Protein AF-A0A9D8HQI4-F1 (afdb_monomer_lite)

pLDDT: mean 92.27, std 10.31, range [35.06, 98.69]

Sequence (322 aa):
MQLLPDDYIPFVKPEVGCTTIPTILGSEVYFPEKFDNYSTVKEPIINSIEGLEKLDFPQTKEDIKKRGLMPLNLEKINYYQRITAGAIDMTGFDIGGVMCGSVDIMDSNLFYISLISEKEKMLQYLDKLSSLYINVQDILTEEIGDINKMMNIDWDISWYPEGHKGYVSDDPCANFGPDTFEIFSKPFNKRIYDRFGYGGFHNCGPHPCASNYIDYGNNKLKAINCSLQYTYKEIEYFMDSFKGREVILYFLFEEEFYDCKRALELYRELAEKGSMRNLVCIPSYPLDSSVYSDSEIRDIYNEFLKVSIDYKDSLKLKANNL

Structure (mmCIF, N/CA/C/O backbone):
data_AF-A0A9D8HQI4-F1
#
_entry.id   AF-A0A9D8HQI4-F1
#
loop_
_atom_site.group_PDB
_atom_site.id
_atom_site.type_symbol
_atom_site.label_atom_id
_atom_site.label_alt_id
_atom_site.label_comp_id
_atom_site.label_asym_id
_atom_site.label_entity_id
_atom_site.label_seq_id
_atom_site.pdbx_PDB_ins_code
_atom_site.Cartn_x
_atom_site.Cartn_y
_atom_site.Cartn_z
_atom_site.occupancy
_atom_site.B_iso_or_equiv
_atom_site.auth_seq_id
_atom_site.auth_comp_id
_atom_site.auth_asym_id
_atom_site.auth_atom_id
_atom_site.pdbx_PDB_model_num
ATOM 1 N N . MET A 1 1 ? 23.675 6.690 -15.880 1.00 51.09 1 MET A N 1
ATOM 2 C CA . MET A 1 1 ? 22.481 5.898 -16.195 1.00 51.09 1 MET A CA 1
ATOM 3 C C . MET A 1 1 ? 22.092 6.102 -17.649 1.00 51.09 1 MET A C 1
ATOM 5 O O . MET A 1 1 ? 21.549 7.139 -18.021 1.00 51.09 1 MET A O 1
ATOM 9 N N . GLN A 1 2 ? 22.458 5.151 -18.500 1.00 59.94 2 GLN A N 1
ATOM 10 C CA . GLN A 1 2 ? 21.893 5.070 -19.846 1.00 59.94 2 GLN A CA 1
ATOM 11 C C . GLN A 1 2 ? 20.495 4.443 -19.763 1.00 59.94 2 GLN A C 1
ATOM 13 O O . GLN A 1 2 ? 20.299 3.515 -18.984 1.00 59.94 2 GLN A O 1
ATOM 18 N N . LEU A 1 3 ? 19.546 4.917 -20.573 1.00 69.31 3 LEU A N 1
ATOM 19 C CA . LEU A 1 3 ? 18.184 4.371 -20.594 1.00 69.31 3 LEU A CA 1
ATOM 20 C C . LEU A 1 3 ? 18.198 2.867 -20.923 1.00 69.31 3 LEU A C 1
ATOM 22 O O . LEU A 1 3 ? 19.013 2.413 -21.739 1.00 69.31 3 LEU A O 1
ATOM 26 N N . LEU A 1 4 ? 17.327 2.102 -20.263 1.00 74.38 4 LEU A N 1
ATOM 27 C CA . LEU A 1 4 ? 17.020 0.726 -20.652 1.00 74.38 4 LEU A CA 1
ATOM 28 C C . LEU A 1 4 ? 16.108 0.764 -21.891 1.00 74.38 4 LEU A C 1
ATOM 30 O O . LEU A 1 4 ? 15.284 1.673 -21.998 1.00 74.38 4 LEU A O 1
ATOM 34 N N . PRO A 1 5 ? 16.261 -0.164 -22.851 1.00 72.38 5 PRO A N 1
ATOM 35 C CA . PRO A 1 5 ? 15.400 -0.235 -24.028 1.00 72.38 5 PRO A CA 1
ATOM 36 C C . PRO A 1 5 ? 14.062 -0.906 -23.671 1.00 72.38 5 PRO A C 1
ATOM 38 O O . PRO A 1 5 ? 13.776 -1.996 -24.159 1.00 72.38 5 PRO A O 1
ATOM 41 N N . ASP A 1 6 ? 13.288 -0.280 -22.784 1.00 74.00 6 ASP A N 1
ATOM 42 C CA . ASP A 1 6 ? 12.030 -0.816 -22.254 1.00 74.00 6 ASP A CA 1
ATOM 43 C C . ASP A 1 6 ? 10.966 0.269 -22.056 1.00 74.00 6 ASP A C 1
ATOM 45 O O . ASP A 1 6 ? 11.274 1.466 -22.029 1.00 74.00 6 ASP A O 1
ATOM 49 N N . ASP A 1 7 ? 9.728 -0.175 -21.866 1.00 74.19 7 ASP A N 1
ATOM 50 C CA . ASP A 1 7 ? 8.610 0.628 -21.393 1.00 74.19 7 ASP A CA 1
ATOM 51 C C . ASP A 1 7 ? 8.767 0.871 -19.881 1.00 74.19 7 ASP A C 1
ATOM 53 O O . ASP A 1 7 ? 8.198 0.170 -19.046 1.00 74.19 7 ASP A O 1
ATOM 57 N N . TYR A 1 8 ? 9.570 1.869 -19.502 1.00 79.00 8 TYR A N 1
ATOM 58 C CA . TYR A 1 8 ? 9.696 2.289 -18.104 1.00 79.00 8 TYR A CA 1
ATOM 59 C C . TYR A 1 8 ? 8.857 3.538 -17.825 1.00 79.00 8 TYR A C 1
ATOM 61 O O . TYR A 1 8 ? 8.778 4.462 -18.637 1.00 79.00 8 TYR A O 1
ATOM 69 N N . ILE A 1 9 ? 8.275 3.593 -16.628 1.00 84.88 9 ILE A N 1
ATOM 70 C CA . ILE A 1 9 ? 7.569 4.770 -16.122 1.00 84.88 9 ILE A CA 1
ATOM 71 C C . ILE A 1 9 ? 8.512 5.453 -15.129 1.00 84.88 9 ILE A C 1
ATOM 73 O O . ILE A 1 9 ? 8.716 4.923 -14.037 1.00 84.88 9 ILE A O 1
ATOM 77 N N . PRO A 1 10 ? 9.169 6.571 -15.489 1.00 88.12 10 PRO A N 1
ATOM 78 C CA . PRO A 1 10 ? 9.994 7.293 -14.537 1.00 88.12 10 PRO A CA 1
ATOM 79 C C . PRO A 1 10 ? 9.088 7.940 -13.492 1.00 88.12 10 PRO A C 1
ATOM 81 O O . PRO A 1 10 ? 8.158 8.667 -13.837 1.00 88.12 10 PRO A O 1
ATOM 84 N N . PHE A 1 11 ? 9.395 7.721 -12.219 1.00 92.06 11 PHE A N 1
ATOM 85 C CA . PHE A 1 11 ? 8.674 8.353 -11.126 1.00 92.06 11 PHE A CA 1
ATOM 86 C C . PHE A 1 11 ? 9.616 8.777 -10.002 1.00 92.06 11 PHE A C 1
ATOM 88 O O . PHE A 1 11 ? 10.767 8.342 -9.918 1.00 92.06 11 PHE A O 1
ATOM 95 N N . VAL A 1 12 ? 9.107 9.629 -9.119 1.00 92.56 12 VAL A N 1
ATOM 96 C CA . VAL A 1 12 ? 9.753 9.988 -7.860 1.00 92.56 12 VAL A CA 1
ATOM 97 C C . VAL A 1 12 ? 8.916 9.492 -6.691 1.00 92.56 12 VAL A C 1
ATOM 99 O O . VAL A 1 12 ? 7.706 9.699 -6.652 1.00 92.56 12 VAL A O 1
ATOM 102 N N . LYS A 1 13 ? 9.578 8.902 -5.697 1.00 91.50 13 LYS A N 1
ATOM 103 C CA . LYS A 1 13 ? 8.969 8.533 -4.421 1.00 91.50 13 LYS A CA 1
ATOM 104 C C . LYS A 1 13 ? 9.322 9.578 -3.346 1.00 91.50 13 LYS A C 1
ATOM 106 O O . LYS A 1 13 ? 10.465 9.583 -2.883 1.00 91.50 13 LYS A O 1
ATOM 111 N N . PRO A 1 14 ? 8.409 10.494 -2.957 1.00 89.50 14 PRO A N 1
ATOM 112 C CA . PRO A 1 14 ? 8.691 11.567 -1.997 1.00 89.50 14 PRO A CA 1
ATOM 113 C C . PRO A 1 14 ? 8.661 11.072 -0.536 1.00 89.50 14 PRO A C 1
ATOM 115 O O . PRO A 1 14 ? 7.958 11.629 0.301 1.00 89.50 14 PRO A O 1
ATOM 118 N N . GLU A 1 15 ? 9.424 10.024 -0.222 1.00 84.19 15 GLU A N 1
ATOM 119 C CA . GLU A 1 15 ? 9.347 9.310 1.060 1.00 84.19 15 GLU A CA 1
ATOM 120 C C . GLU A 1 15 ? 9.871 10.141 2.239 1.00 84.19 15 GLU A C 1
ATOM 122 O O . GLU A 1 15 ? 10.949 10.740 2.166 1.00 84.19 15 GLU A O 1
ATOM 127 N N . VAL A 1 16 ? 9.142 10.139 3.353 1.00 86.12 16 VAL A N 1
ATOM 128 C CA . VAL A 1 16 ? 9.575 10.680 4.659 1.00 86.12 16 VAL A CA 1
ATOM 129 C C . VAL A 1 16 ? 9.522 9.596 5.740 1.00 86.12 16 VAL A C 1
ATOM 131 O O . VAL A 1 16 ? 10.205 9.732 6.753 1.00 86.12 16 VAL A O 1
ATOM 134 N N . GLY A 1 17 ? 8.782 8.511 5.507 1.00 86.31 17 GLY A N 1
ATOM 135 C CA . GLY A 1 17 ? 8.460 7.469 6.471 1.00 86.31 17 GLY A CA 1
ATOM 136 C C . GLY A 1 17 ? 6.944 7.295 6.621 1.00 86.31 17 GLY A C 1
ATOM 137 O O . GLY A 1 17 ? 6.165 8.158 6.221 1.00 86.31 17 GLY A O 1
ATOM 138 N N . CYS A 1 18 ? 6.531 6.193 7.247 1.00 88.75 18 CYS A N 1
ATOM 139 C CA . CYS A 1 18 ? 5.143 5.718 7.272 1.00 88.75 18 CYS A CA 1
ATOM 140 C C . CYS A 1 18 ? 4.252 6.302 8.388 1.00 88.75 18 CYS A C 1
ATOM 142 O O . CYS A 1 18 ? 3.088 5.934 8.521 1.00 88.75 18 CYS A O 1
ATOM 144 N N . THR A 1 19 ? 4.753 7.237 9.204 1.00 94.06 19 THR A N 1
ATOM 145 C CA . THR A 1 19 ? 4.068 7.681 10.441 1.00 94.06 19 THR A CA 1
ATOM 146 C C . THR A 1 19 ? 3.315 9.005 10.320 1.00 94.06 19 THR A C 1
ATOM 148 O O . THR A 1 19 ? 3.011 9.683 11.309 1.00 94.06 19 THR A O 1
ATOM 151 N N . THR A 1 20 ? 2.964 9.411 9.103 1.00 95.75 20 THR A N 1
ATOM 152 C CA . THR A 1 20 ? 2.291 10.699 8.884 1.00 95.75 20 THR A CA 1
ATOM 153 C C . THR A 1 20 ? 0.948 10.786 9.613 1.00 95.75 20 THR A C 1
ATOM 155 O O . THR A 1 20 ? 0.676 11.768 10.300 1.00 95.75 20 THR A O 1
ATOM 158 N N . ILE A 1 21 ? 0.115 9.751 9.520 1.00 97.56 21 ILE A N 1
ATOM 159 C CA . ILE A 1 21 ? -1.205 9.735 10.161 1.00 97.56 21 ILE A CA 1
ATOM 160 C C . ILE A 1 21 ? -1.127 9.773 11.693 1.00 97.56 21 ILE A C 1
ATOM 162 O O . ILE A 1 21 ? -1.748 10.666 12.279 1.00 97.56 21 ILE A O 1
ATOM 166 N N . PRO A 1 22 ? -0.370 8.887 12.371 1.00 97.38 22 PRO A N 1
ATOM 167 C CA . PRO A 1 22 ? -0.256 8.955 13.826 1.00 97.38 22 PRO A CA 1
ATOM 168 C C . PRO A 1 22 ? 0.322 10.296 14.307 1.00 97.38 22 PRO A C 1
ATOM 170 O O . PRO A 1 22 ? -0.161 10.858 15.291 1.00 97.38 22 PRO A O 1
ATOM 173 N N . THR A 1 23 ? 1.290 10.882 13.591 1.00 97.62 23 THR A N 1
ATOM 174 C CA . THR A 1 23 ? 1.874 12.180 13.984 1.00 97.62 23 THR A CA 1
ATOM 175 C C . THR A 1 23 ? 0.904 13.356 13.829 1.00 97.62 23 THR A C 1
ATOM 177 O O . THR A 1 23 ? 0.974 14.302 14.615 1.00 97.62 23 THR A O 1
ATOM 180 N N . ILE A 1 24 ? -0.052 13.308 12.889 1.00 98.31 24 ILE A N 1
ATOM 181 C CA . ILE A 1 24 ? -1.146 14.300 12.813 1.00 98.31 24 ILE A CA 1
ATOM 182 C C . ILE A 1 24 ? -2.000 14.281 14.091 1.00 98.31 24 ILE A C 1
ATOM 184 O O . ILE A 1 24 ? -2.484 15.329 14.526 1.00 98.31 24 ILE A O 1
ATOM 188 N N . LEU A 1 25 ? -2.173 13.103 14.695 1.00 98.25 25 LEU A N 1
ATOM 189 C CA . LEU A 1 25 ? -2.956 12.896 15.916 1.00 98.25 25 LEU A CA 1
ATOM 190 C C . LEU A 1 25 ? -2.138 13.067 17.206 1.00 98.25 25 LEU A C 1
ATOM 192 O O . LEU A 1 25 ? -2.685 12.924 18.297 1.00 98.25 25 LEU A O 1
ATOM 196 N N . GLY A 1 26 ? -0.857 13.432 17.090 1.00 97.25 26 GLY A N 1
ATOM 197 C CA . GLY A 1 26 ? -0.003 13.798 18.218 1.00 97.25 26 GLY A CA 1
ATOM 198 C C . GLY A 1 26 ? 1.030 12.753 18.632 1.00 97.25 26 GLY A C 1
ATOM 199 O O . GLY A 1 26 ? 1.701 12.970 19.639 1.00 97.25 26 GLY A O 1
ATOM 200 N N . SER A 1 27 ? 1.200 11.652 17.890 1.00 97.31 27 SER A N 1
ATOM 201 C CA . SER A 1 27 ? 2.301 10.717 18.154 1.00 97.31 27 SER A CA 1
ATOM 202 C C . SER A 1 27 ? 3.662 11.370 17.897 1.00 97.31 27 SER A C 1
ATOM 204 O O . SER A 1 27 ? 3.846 12.100 16.920 1.00 97.31 27 SER A O 1
ATOM 206 N N . GLU A 1 28 ? 4.642 11.079 18.755 1.00 96.06 28 GLU A N 1
ATOM 207 C CA . GLU A 1 28 ? 6.039 11.457 18.524 1.00 96.06 28 GLU A CA 1
ATOM 208 C C . GLU A 1 28 ? 6.667 10.516 17.491 1.00 96.06 28 GLU A C 1
ATOM 210 O O . GLU A 1 28 ? 6.625 9.296 17.656 1.00 96.06 28 GLU A O 1
ATOM 215 N N . VAL A 1 29 ? 7.284 11.077 16.449 1.00 93.62 29 VAL A N 1
ATOM 216 C CA . VAL A 1 29 ? 8.051 10.299 15.469 1.00 93.62 29 VAL A CA 1
ATOM 217 C C . VAL A 1 29 ? 9.411 9.893 16.038 1.00 93.62 29 VAL A C 1
ATOM 219 O O . VAL A 1 29 ? 10.096 10.679 16.696 1.00 93.62 29 VAL A O 1
ATOM 222 N N . TYR A 1 30 ? 9.822 8.669 15.740 1.00 90.75 30 TYR A N 1
ATOM 223 C CA . TYR A 1 30 ? 11.145 8.130 15.992 1.00 90.75 30 TYR A CA 1
ATOM 224 C C . TYR A 1 30 ? 11.790 7.719 14.665 1.00 90.75 30 TYR A C 1
ATOM 226 O O . TYR A 1 30 ? 11.259 6.895 13.922 1.00 90.75 30 TYR A O 1
ATOM 234 N N . PHE A 1 31 ? 12.954 8.303 14.381 1.00 87.81 31 PHE A N 1
ATOM 235 C CA . PHE A 1 31 ? 13.822 7.908 13.275 1.00 87.81 31 PHE A CA 1
ATOM 236 C C . PHE A 1 31 ? 14.989 7.106 13.854 1.00 87.81 31 PHE A C 1
ATOM 238 O O . PHE A 1 31 ? 15.808 7.682 14.580 1.00 87.81 31 PHE A O 1
ATOM 245 N N . PRO A 1 32 ? 15.068 5.793 13.594 1.00 81.56 32 PRO A N 1
ATOM 246 C CA . PRO A 1 32 ? 16.172 4.983 14.089 1.00 81.56 32 PRO A CA 1
ATOM 247 C C . PRO A 1 32 ? 17.516 5.452 13.512 1.00 81.56 32 PRO A C 1
ATOM 249 O O . PRO A 1 32 ? 17.583 5.989 12.410 1.00 81.56 32 PRO A O 1
ATOM 252 N N . GLU A 1 33 ? 18.613 5.226 14.240 1.00 77.00 33 GLU A N 1
ATOM 253 C CA . GLU A 1 33 ? 19.955 5.699 13.840 1.00 77.00 33 GLU A CA 1
ATOM 254 C C . GLU A 1 33 ? 20.487 5.058 12.543 1.00 77.00 33 GLU A C 1
ATOM 256 O O . GLU A 1 33 ? 21.410 5.588 11.924 1.00 77.00 33 GLU A O 1
ATOM 261 N N . LYS A 1 34 ? 19.923 3.918 12.125 1.00 67.38 34 LYS A N 1
ATOM 262 C CA . LYS A 1 34 ? 20.237 3.274 10.845 1.00 67.38 34 LYS A CA 1
ATOM 263 C C . LYS A 1 34 ? 19.216 3.699 9.792 1.00 67.38 34 LYS A C 1
ATOM 265 O O . LYS A 1 34 ? 18.019 3.542 10.011 1.00 67.38 34 LYS A O 1
ATOM 270 N N . PHE A 1 35 ? 19.728 4.194 8.664 1.00 50.09 35 PHE A N 1
ATOM 271 C CA . PHE A 1 35 ? 18.972 4.764 7.540 1.00 50.09 35 PHE A CA 1
ATOM 272 C C . PHE A 1 35 ? 17.963 3.782 6.915 1.00 50.09 35 PHE A C 1
ATOM 274 O O . PHE A 1 35 ? 16.990 4.209 6.303 1.00 50.09 35 PHE A O 1
ATOM 281 N N . ASP A 1 36 ? 18.174 2.484 7.128 1.00 55.88 36 ASP A N 1
ATOM 282 C CA . ASP A 1 36 ? 17.404 1.395 6.520 1.00 55.88 36 ASP A CA 1
ATOM 283 C C . ASP A 1 36 ? 16.108 1.082 7.292 1.00 55.88 36 ASP A C 1
ATOM 285 O O . ASP A 1 36 ? 15.273 0.305 6.835 1.00 55.88 36 ASP A O 1
ATOM 289 N N . ASN A 1 37 ? 15.915 1.688 8.468 1.00 57.12 37 ASN A N 1
ATOM 290 C CA . ASN A 1 37 ? 14.678 1.544 9.220 1.00 57.12 37 ASN A CA 1
ATOM 291 C C . ASN A 1 37 ? 13.736 2.711 8.903 1.00 57.12 37 ASN A C 1
ATOM 293 O O . ASN A 1 37 ? 14.042 3.871 9.191 1.00 57.12 37 ASN A O 1
ATOM 297 N N . TYR A 1 38 ? 12.560 2.388 8.366 1.00 76.12 38 TYR A N 1
ATOM 298 C CA . TYR A 1 38 ? 11.449 3.329 8.238 1.00 76.12 38 TYR A CA 1
ATOM 299 C C . TYR A 1 38 ? 11.142 4.007 9.586 1.00 76.12 38 TYR A C 1
ATOM 301 O O . TYR A 1 38 ? 11.343 3.423 10.656 1.00 76.12 38 TYR A O 1
ATOM 309 N N . SER A 1 39 ? 10.661 5.256 9.544 1.00 86.31 39 SER A N 1
ATOM 310 C CA . SER A 1 39 ? 10.215 5.955 10.756 1.00 86.31 39 SER A CA 1
ATOM 311 C C . SER A 1 39 ? 9.170 5.120 11.493 1.00 86.31 39 SER A C 1
ATOM 313 O O . SER A 1 39 ? 8.307 4.540 10.843 1.00 86.31 39 SER A O 1
ATOM 315 N N . THR A 1 40 ? 9.166 5.147 12.817 1.00 89.44 40 THR A N 1
ATOM 316 C CA . THR A 1 40 ? 8.076 4.587 13.626 1.00 89.44 40 THR A CA 1
ATOM 317 C C . THR A 1 40 ? 7.604 5.621 14.644 1.00 89.44 40 THR A C 1
ATOM 319 O O . THR A 1 40 ? 8.168 6.714 14.739 1.00 89.44 40 THR A O 1
ATOM 322 N N . VAL A 1 41 ? 6.523 5.340 15.359 1.00 92.81 41 VAL A N 1
ATOM 323 C CA . VAL A 1 41 ? 6.126 6.149 16.508 1.00 92.81 41 VAL A CA 1
ATOM 324 C C . VAL A 1 41 ? 6.956 5.729 17.713 1.00 92.81 41 VAL A C 1
ATOM 326 O O . VAL A 1 41 ? 7.340 4.573 17.857 1.00 92.81 41 VAL A O 1
ATOM 329 N N . LYS A 1 42 ? 7.260 6.674 18.5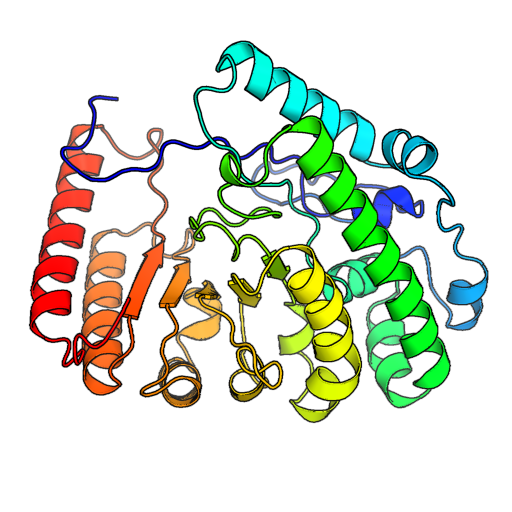94 1.00 93.50 42 LYS A N 1
ATOM 330 C CA . LYS A 1 42 ? 8.066 6.389 19.781 1.00 93.50 42 LYS A CA 1
ATOM 331 C C . LYS A 1 42 ? 7.310 5.547 20.808 1.00 93.50 42 LYS A C 1
ATOM 333 O O . LYS A 1 42 ? 7.888 4.640 21.384 1.00 93.50 42 LYS A O 1
ATOM 338 N N . GLU A 1 43 ? 6.044 5.883 21.037 1.00 95.12 43 GLU A N 1
ATOM 339 C CA . GLU A 1 43 ? 5.128 5.208 21.957 1.00 95.12 43 GLU A CA 1
ATOM 340 C C . GLU A 1 43 ? 3.684 5.405 21.459 1.00 95.12 43 GLU A C 1
ATOM 342 O O . GLU A 1 43 ? 3.388 6.455 20.868 1.00 95.12 43 GLU A O 1
ATOM 347 N N . PRO A 1 44 ? 2.767 4.457 21.723 1.00 96.00 44 PRO A N 1
ATOM 348 C CA . PRO A 1 44 ? 1.354 4.638 21.425 1.00 96.00 44 PRO A CA 1
ATOM 349 C C . PRO A 1 44 ? 0.741 5.736 22.303 1.00 96.00 44 PRO A C 1
ATOM 351 O O . PRO A 1 44 ? 0.940 5.795 23.522 1.00 96.00 44 PRO A O 1
ATOM 354 N N . ILE A 1 45 ? -0.076 6.594 21.693 1.00 97.38 45 ILE A N 1
ATOM 355 C CA . ILE A 1 45 ? -0.764 7.690 22.394 1.00 97.38 45 ILE A CA 1
ATOM 356 C C . ILE A 1 45 ? -2.096 7.248 23.020 1.00 97.38 45 ILE A C 1
ATOM 358 O O . ILE A 1 45 ? -2.661 7.967 23.848 1.00 97.38 45 ILE A O 1
ATOM 362 N N . ILE A 1 46 ? -2.587 6.051 22.675 1.00 98.19 46 ILE A N 1
ATOM 363 C CA . ILE A 1 46 ? -3.808 5.454 23.225 1.00 98.19 46 ILE A CA 1
ATOM 364 C C . ILE A 1 46 ? -3.497 4.158 23.968 1.00 98.19 46 ILE A C 1
ATOM 366 O O . ILE A 1 46 ? -3.200 3.127 23.373 1.00 98.19 46 ILE A O 1
ATOM 370 N N . ASN A 1 47 ? -3.661 4.213 25.291 1.00 97.12 47 ASN A N 1
ATOM 371 C CA . ASN A 1 47 ? -3.405 3.101 26.211 1.00 97.12 47 ASN A CA 1
ATOM 372 C C . ASN A 1 47 ? -4.676 2.616 26.944 1.00 97.12 47 ASN A C 1
ATOM 374 O O . ASN A 1 47 ? -4.607 1.761 27.823 1.00 97.12 47 ASN A O 1
ATOM 378 N N . SER A 1 48 ? -5.851 3.154 26.595 1.00 97.25 48 SER A N 1
ATOM 379 C CA . SER A 1 48 ? -7.162 2.622 26.997 1.00 97.25 48 SER A CA 1
ATOM 380 C C . SER A 1 48 ? -8.213 2.917 25.926 1.00 97.25 48 SER A C 1
ATOM 382 O O . SER A 1 48 ? -8.067 3.877 25.165 1.00 97.25 48 SER A O 1
ATOM 384 N N . ILE A 1 49 ? -9.286 2.123 25.867 1.00 97.00 49 ILE A N 1
ATOM 385 C CA . ILE A 1 49 ? -10.334 2.299 24.849 1.00 97.00 49 ILE A CA 1
ATOM 386 C C . ILE A 1 49 ? -11.048 3.656 24.981 1.00 97.00 49 ILE A C 1
ATOM 388 O O . ILE A 1 49 ? -11.375 4.287 23.981 1.00 97.00 49 ILE A O 1
ATOM 392 N N . GLU A 1 50 ? -11.220 4.166 26.205 1.00 96.38 50 GLU A N 1
ATOM 393 C CA . GLU A 1 50 ? -11.791 5.495 26.474 1.00 96.38 50 GLU A CA 1
ATOM 394 C C . GLU A 1 50 ? -10.902 6.627 25.943 1.00 96.38 50 GLU A C 1
ATOM 396 O O . GLU A 1 50 ? -11.366 7.750 25.748 1.00 96.38 50 GLU A O 1
ATOM 401 N N . GLY A 1 51 ? -9.615 6.351 25.710 1.00 96.50 51 GLY A N 1
ATOM 402 C CA . GLY A 1 51 ? -8.699 7.289 25.076 1.00 96.50 51 GLY A CA 1
ATOM 403 C C . GLY A 1 51 ? -9.143 7.678 23.665 1.00 96.50 51 GLY A C 1
ATOM 404 O O . GLY A 1 51 ? -8.947 8.827 23.276 1.00 96.50 51 GLY A O 1
ATOM 405 N N . LEU A 1 52 ? -9.800 6.774 22.925 1.00 96.44 52 LEU A N 1
ATOM 406 C CA . LEU A 1 52 ? -10.220 7.020 21.538 1.00 96.44 52 LEU A CA 1
ATOM 407 C C . LEU A 1 52 ? -11.183 8.205 21.409 1.00 96.44 52 LEU A C 1
ATOM 409 O O . LEU A 1 52 ? -11.144 8.935 20.421 1.00 96.44 52 LEU A O 1
ATOM 413 N N . GLU A 1 53 ? -12.028 8.430 22.415 1.00 92.69 53 GLU A N 1
ATOM 414 C CA . GLU A 1 53 ? -12.977 9.550 22.434 1.00 92.69 53 GLU A CA 1
ATOM 415 C C . GLU A 1 53 ? -12.289 10.907 22.624 1.00 92.69 53 GLU A C 1
ATOM 417 O O . GLU A 1 53 ? -12.861 11.942 22.288 1.00 92.69 53 GLU A O 1
ATOM 422 N N . LYS A 1 54 ? -11.062 10.901 23.156 1.00 95.00 54 LYS A N 1
ATOM 423 C CA . LYS A 1 54 ? -10.271 12.097 23.468 1.00 95.00 54 LYS A CA 1
ATOM 424 C C . LYS A 1 54 ? -9.262 12.449 22.378 1.00 95.00 54 LYS A C 1
ATOM 426 O O . LYS A 1 54 ? -8.588 13.468 22.511 1.00 95.00 54 LYS A O 1
ATOM 431 N N . LEU A 1 55 ? -9.139 11.623 21.335 1.00 96.31 55 LEU A N 1
ATOM 432 C CA . LEU A 1 55 ? -8.276 11.917 20.194 1.00 96.31 55 LEU A CA 1
ATOM 433 C C . LEU A 1 55 ? -8.725 13.208 19.506 1.00 96.31 55 LEU A C 1
ATOM 435 O O . LEU A 1 55 ? -9.883 13.346 19.101 1.00 96.31 55 LEU A O 1
ATOM 439 N N . ASP A 1 56 ? -7.786 14.136 19.346 1.00 96.31 56 ASP A N 1
ATOM 440 C CA . ASP A 1 56 ? -8.020 15.400 18.655 1.00 96.31 56 ASP A CA 1
ATOM 441 C C . ASP A 1 56 ? -7.881 15.215 17.140 1.00 96.31 56 ASP A C 1
ATOM 443 O O . ASP A 1 56 ? -6.811 15.398 16.556 1.00 96.31 56 ASP A O 1
ATOM 447 N N . PHE A 1 57 ? -8.979 14.819 16.494 1.00 98.12 57 PHE A N 1
ATOM 448 C CA . PHE A 1 57 ? -9.038 14.763 15.037 1.00 98.12 57 PHE A CA 1
ATOM 449 C C . PHE A 1 57 ? -9.095 16.183 14.452 1.00 98.12 57 PHE A C 1
ATOM 451 O O . PHE A 1 57 ? -9.986 16.958 14.823 1.00 98.12 57 PHE A O 1
ATOM 458 N N . PRO A 1 58 ? -8.220 16.528 13.491 1.00 97.38 58 PRO A N 1
ATOM 459 C CA . PRO A 1 58 ? -8.279 17.824 12.831 1.00 97.38 58 PRO A CA 1
ATOM 460 C C . PRO A 1 58 ? -9.592 17.979 12.058 1.00 97.38 58 PRO A C 1
ATOM 462 O O . PRO A 1 58 ? -10.080 17.048 11.419 1.00 97.38 58 PRO A O 1
ATOM 465 N N . GLN A 1 59 ? -10.164 19.181 12.103 1.00 93.75 59 GLN A N 1
ATOM 466 C CA . GLN A 1 59 ? -11.497 19.449 11.542 1.00 93.75 59 GLN A CA 1
ATOM 467 C C . GLN A 1 59 ? -11.458 19.942 10.089 1.00 93.75 59 GLN A C 1
ATOM 469 O O . GLN A 1 59 ? -12.486 19.981 9.416 1.00 93.75 59 GLN A O 1
ATOM 474 N N . THR A 1 60 ? -10.288 20.361 9.595 1.00 97.38 60 THR A N 1
ATOM 475 C CA . THR A 1 60 ? -10.135 20.942 8.252 1.00 97.38 60 THR A CA 1
ATOM 476 C C . THR A 1 60 ? -8.849 20.469 7.581 1.00 97.38 60 THR A C 1
ATOM 478 O O . THR A 1 60 ? -7.871 20.156 8.258 1.00 97.38 60 THR A O 1
ATOM 481 N N . LYS A 1 61 ? -8.817 20.489 6.241 1.00 98.00 61 LYS A N 1
ATOM 482 C CA . LYS A 1 61 ? -7.594 20.215 5.468 1.00 98.00 61 LYS A CA 1
ATOM 483 C C . LYS A 1 61 ? -6.453 21.174 5.830 1.00 98.00 61 LYS A C 1
ATOM 485 O O . LYS A 1 61 ? -5.323 20.738 5.987 1.00 98.00 61 LYS A O 1
ATOM 490 N N . GLU A 1 62 ? -6.750 22.454 6.053 1.00 97.88 62 GLU A N 1
ATOM 491 C CA . GLU A 1 62 ? -5.746 23.454 6.457 1.00 97.88 62 GLU A CA 1
ATOM 492 C C . GLU A 1 62 ? -5.126 23.191 7.833 1.00 97.88 62 GLU A C 1
ATOM 494 O O . GLU A 1 62 ? -3.981 23.565 8.078 1.00 97.88 62 GLU A O 1
ATOM 499 N N . ASP A 1 63 ? -5.876 22.562 8.736 1.00 98.06 63 ASP A N 1
ATOM 500 C CA . ASP A 1 63 ? -5.358 22.097 10.020 1.00 98.06 63 ASP A CA 1
ATOM 501 C C . ASP A 1 63 ? -4.461 20.864 9.821 1.00 98.06 63 ASP A C 1
ATOM 503 O O . ASP A 1 63 ? -3.321 20.851 10.278 1.00 98.06 63 ASP A O 1
ATOM 507 N N . ILE A 1 64 ? -4.909 19.885 9.022 1.00 98.62 64 ILE A N 1
ATOM 508 C CA . ILE A 1 64 ? -4.116 18.696 8.654 1.00 98.62 64 ILE A CA 1
ATOM 509 C C . ILE A 1 64 ? -2.753 19.093 8.070 1.00 98.62 64 ILE A C 1
ATOM 511 O O . ILE A 1 64 ? -1.728 18.591 8.527 1.00 98.62 64 ILE A O 1
ATOM 515 N N . LYS A 1 65 ? -2.718 20.037 7.117 1.00 98.38 65 LYS A N 1
ATOM 516 C CA . LYS A 1 65 ? -1.482 20.504 6.454 1.00 98.38 65 LYS A CA 1
ATOM 517 C C . LYS A 1 65 ? -0.415 21.033 7.423 1.00 98.38 65 LYS A C 1
ATOM 519 O O . LYS A 1 65 ? 0.750 21.111 7.045 1.00 98.38 65 LYS A O 1
ATOM 524 N N . LYS A 1 66 ? -0.791 21.412 8.649 1.00 98.19 66 LYS A N 1
ATOM 525 C CA . LYS A 1 66 ? 0.093 22.034 9.650 1.00 98.19 66 LYS A CA 1
ATOM 526 C C . LYS A 1 66 ? 0.536 21.081 10.762 1.00 98.19 66 LYS A C 1
ATOM 528 O O . LYS A 1 66 ? 1.329 21.493 11.606 1.00 98.19 66 LYS A O 1
ATOM 533 N N . ARG A 1 67 ? 0.025 19.847 10.800 1.00 98.06 67 ARG A N 1
ATOM 534 C CA . ARG A 1 67 ? 0.248 18.889 11.895 1.00 98.06 67 ARG A CA 1
ATOM 535 C C . ARG A 1 67 ? 1.220 17.775 11.508 1.00 98.06 67 ARG A C 1
ATOM 537 O O . ARG A 1 67 ? 1.298 17.383 10.346 1.00 98.06 67 ARG A O 1
ATOM 544 N N . GLY A 1 68 ? 1.904 17.224 12.511 1.00 96.19 68 GLY A N 1
ATOM 545 C CA . GLY A 1 68 ? 2.760 16.047 12.356 1.00 96.19 68 GLY A CA 1
ATOM 546 C C . GLY A 1 68 ? 3.794 16.199 11.239 1.00 96.19 68 GLY A C 1
ATOM 547 O O . GLY A 1 68 ? 4.414 17.251 11.090 1.00 96.19 68 GLY A O 1
ATOM 548 N N . LEU A 1 69 ? 3.948 15.147 10.435 1.00 96.12 69 LEU A N 1
ATOM 549 C CA . LEU A 1 69 ? 4.861 15.126 9.287 1.00 96.12 69 LEU A CA 1
ATOM 550 C C . LEU A 1 69 ? 4.301 15.785 8.013 1.00 96.12 69 LEU A C 1
ATOM 552 O O . LEU A 1 69 ? 5.044 15.926 7.041 1.00 96.12 69 LEU A O 1
ATOM 556 N N . MET A 1 70 ? 3.041 16.242 7.997 1.00 97.31 70 MET A N 1
ATOM 557 C CA . MET A 1 70 ? 2.436 16.829 6.790 1.00 97.31 70 MET A CA 1
ATOM 558 C C . MET A 1 70 ? 3.239 17.995 6.199 1.00 97.31 70 MET A C 1
ATOM 560 O O . MET A 1 70 ? 3.468 17.962 4.990 1.00 97.31 70 MET A O 1
ATOM 564 N N . PRO A 1 71 ? 3.732 18.986 6.973 1.00 97.06 71 PRO A N 1
ATOM 565 C CA . PRO A 1 71 ? 4.537 20.067 6.407 1.00 97.06 71 PRO A CA 1
ATOM 566 C C . PRO A 1 71 ? 5.770 19.570 5.642 1.00 97.06 71 PRO A C 1
ATOM 568 O O . PRO A 1 71 ? 6.061 20.075 4.560 1.00 97.06 71 PRO A O 1
ATOM 571 N N . LEU A 1 72 ? 6.461 18.553 6.170 1.00 95.38 72 LEU A N 1
ATOM 572 C CA . LEU A 1 72 ? 7.659 17.986 5.549 1.00 95.38 72 LEU A CA 1
ATOM 573 C C . LEU A 1 72 ? 7.318 17.178 4.288 1.00 95.38 72 LEU A C 1
ATOM 575 O O . LEU A 1 72 ? 8.006 17.306 3.275 1.00 95.38 72 LEU A O 1
ATOM 579 N N . ASN A 1 73 ? 6.235 16.396 4.317 1.00 95.25 73 ASN A N 1
ATOM 580 C CA . ASN A 1 73 ? 5.737 15.689 3.132 1.00 95.25 73 ASN A CA 1
ATOM 581 C C . ASN A 1 73 ? 5.402 16.667 2.001 1.00 95.25 73 ASN A C 1
ATOM 583 O O . ASN A 1 73 ? 5.844 16.493 0.864 1.00 95.25 73 ASN A O 1
ATOM 587 N N . LEU A 1 74 ? 4.670 17.736 2.323 1.00 96.38 74 LEU A N 1
ATOM 588 C CA . LEU A 1 74 ? 4.293 18.768 1.360 1.00 96.38 74 LEU A CA 1
ATOM 589 C C . LEU A 1 74 ? 5.505 19.538 0.836 1.00 96.38 74 LEU A C 1
ATOM 591 O O . LEU A 1 74 ? 5.564 19.847 -0.353 1.00 96.38 74 LEU A O 1
ATOM 595 N N . GLU A 1 75 ? 6.496 19.819 1.684 1.00 96.12 75 GLU A N 1
ATOM 596 C CA . GLU A 1 75 ? 7.758 20.418 1.250 1.00 96.12 75 GLU A CA 1
ATOM 597 C C . GLU A 1 75 ? 8.473 19.530 0.222 1.00 96.12 75 GLU A C 1
ATOM 599 O O . GLU A 1 75 ? 8.903 20.032 -0.821 1.00 96.12 75 GLU A O 1
ATOM 604 N N . LYS A 1 76 ? 8.556 18.212 0.466 1.00 94.75 76 LYS A N 1
ATOM 605 C CA . LYS A 1 76 ? 9.175 17.266 -0.475 1.00 94.75 76 LYS A CA 1
ATOM 606 C C . LYS A 1 76 ? 8.418 17.179 -1.794 1.00 94.75 76 LYS A C 1
ATOM 608 O O . LYS A 1 76 ? 9.053 17.231 -2.847 1.00 94.75 76 LYS A O 1
ATOM 613 N N . ILE A 1 77 ? 7.089 17.102 -1.763 1.00 94.25 77 ILE A N 1
ATOM 614 C CA . ILE A 1 77 ? 6.267 17.099 -2.984 1.00 94.25 77 ILE A CA 1
ATOM 615 C C . ILE A 1 77 ? 6.542 18.357 -3.810 1.00 94.25 77 ILE A C 1
ATOM 617 O O . ILE A 1 77 ? 6.929 18.265 -4.975 1.00 94.25 77 ILE A O 1
ATOM 621 N N . ASN A 1 78 ? 6.458 19.528 -3.176 1.00 94.75 78 ASN A N 1
ATOM 622 C CA . ASN A 1 78 ? 6.706 20.810 -3.828 1.00 94.75 78 ASN A CA 1
ATOM 623 C C . ASN A 1 78 ? 8.143 20.936 -4.360 1.00 94.75 78 ASN A C 1
ATOM 625 O O . ASN A 1 78 ? 8.383 21.539 -5.411 1.00 94.75 78 ASN A O 1
ATOM 629 N N . TYR A 1 79 ? 9.125 20.378 -3.647 1.00 95.62 79 TYR A N 1
ATOM 630 C CA . TYR A 1 79 ? 10.502 20.289 -4.124 1.00 95.62 79 TYR A CA 1
ATOM 631 C C . TYR A 1 79 ? 10.584 19.473 -5.419 1.00 95.62 79 TYR A C 1
ATOM 633 O O . TYR A 1 79 ? 11.122 19.973 -6.411 1.00 95.62 79 TYR A O 1
ATOM 641 N N . TYR A 1 80 ? 10.011 18.267 -5.442 1.00 94.75 80 TYR A N 1
ATOM 642 C CA . TYR A 1 80 ? 10.081 17.380 -6.600 1.00 94.75 80 TYR A CA 1
ATOM 643 C C . TYR A 1 80 ? 9.306 17.903 -7.804 1.00 94.75 80 TYR A C 1
ATOM 645 O O . TYR A 1 80 ? 9.851 17.927 -8.908 1.00 94.75 80 TYR A O 1
ATOM 653 N N . GLN A 1 81 ? 8.098 18.428 -7.611 1.00 93.38 81 GLN A N 1
ATOM 654 C CA . GLN A 1 81 ? 7.351 19.080 -8.687 1.00 93.38 81 GLN A CA 1
ATOM 655 C C . GLN A 1 81 ? 8.141 20.237 -9.308 1.00 93.38 81 GLN A C 1
ATOM 657 O O . GLN A 1 81 ? 8.173 20.382 -10.530 1.00 93.38 81 GLN A O 1
ATOM 662 N N . ARG A 1 82 ? 8.829 21.041 -8.484 1.00 95.06 82 ARG A N 1
ATOM 663 C CA . ARG A 1 82 ? 9.643 22.162 -8.967 1.00 95.06 82 ARG A CA 1
ATOM 664 C C . ARG A 1 82 ? 10.851 21.695 -9.773 1.00 95.06 82 ARG A C 1
ATOM 666 O O . ARG A 1 82 ? 11.082 22.235 -10.851 1.00 95.06 82 ARG A O 1
ATOM 673 N N . ILE A 1 83 ? 11.634 20.735 -9.273 1.00 96.38 83 ILE A N 1
ATOM 674 C CA . ILE A 1 83 ? 12.861 20.308 -9.972 1.00 96.38 83 ILE A CA 1
ATOM 675 C C . ILE A 1 83 ? 12.565 19.499 -11.239 1.00 96.38 83 ILE A C 1
ATOM 677 O O . ILE A 1 83 ? 13.355 19.533 -12.177 1.00 96.38 83 ILE A O 1
ATOM 681 N N . THR A 1 84 ? 11.433 18.793 -11.278 1.00 93.56 84 THR A N 1
ATOM 682 C CA . THR A 1 84 ? 11.001 18.007 -12.444 1.00 93.56 84 THR A CA 1
ATOM 683 C C . THR A 1 84 ? 10.154 18.826 -13.416 1.00 93.56 84 THR A C 1
ATOM 685 O O . THR A 1 84 ? 9.791 18.322 -14.476 1.00 93.56 84 THR A O 1
ATOM 688 N N . ALA A 1 85 ? 9.796 20.065 -13.054 1.00 92.19 85 ALA A N 1
ATOM 689 C CA . ALA A 1 85 ? 8.789 20.875 -13.738 1.00 92.19 85 ALA A CA 1
ATOM 690 C C . ALA A 1 85 ? 7.459 20.120 -13.979 1.00 92.19 85 ALA A C 1
ATOM 692 O O . ALA A 1 85 ? 6.750 20.390 -14.948 1.00 92.19 85 ALA A O 1
ATOM 693 N N . GLY A 1 86 ? 7.135 19.151 -13.113 1.00 87.00 86 GLY A N 1
ATOM 694 C CA . GLY A 1 86 ? 5.950 18.298 -13.220 1.00 87.00 86 GLY A CA 1
ATOM 695 C C . GLY A 1 86 ? 5.950 17.339 -14.416 1.00 87.00 86 GLY A C 1
ATOM 696 O O . GLY A 1 86 ? 4.862 16.956 -14.858 1.00 87.00 86 GLY A O 1
ATOM 697 N N . ALA A 1 87 ? 7.131 17.016 -14.959 1.00 90.31 87 ALA A N 1
ATOM 698 C CA . ALA A 1 87 ? 7.326 16.107 -16.093 1.00 90.31 87 ALA A CA 1
ATOM 699 C C . ALA A 1 87 ? 7.609 14.649 -15.689 1.00 90.31 87 ALA A C 1
ATOM 701 O O . ALA A 1 87 ? 7.655 13.784 -16.559 1.00 90.31 87 ALA A O 1
ATOM 702 N N . ILE A 1 88 ? 7.845 14.391 -14.402 1.00 92.62 88 ILE A N 1
ATOM 703 C CA . ILE A 1 88 ? 8.058 13.050 -13.850 1.00 92.62 88 ILE A CA 1
ATOM 704 C C . ILE A 1 88 ? 6.912 12.774 -12.882 1.00 92.62 88 ILE A C 1
ATOM 706 O O . ILE A 1 88 ? 6.609 13.628 -12.043 1.00 92.62 88 ILE A O 1
ATOM 710 N N . ASP A 1 89 ? 6.295 11.603 -13.015 1.00 93.00 89 ASP A N 1
ATOM 711 C CA . ASP A 1 89 ? 5.200 11.176 -12.149 1.00 93.00 89 ASP A CA 1
ATOM 712 C C . ASP A 1 89 ? 5.698 10.935 -10.721 1.00 93.00 89 ASP A C 1
ATOM 714 O O . ASP A 1 89 ? 6.899 10.835 -10.452 1.00 93.00 89 ASP A O 1
ATOM 718 N N . MET A 1 90 ? 4.781 10.866 -9.763 1.00 93.50 90 MET A N 1
ATOM 719 C CA . MET A 1 90 ? 5.136 10.681 -8.357 1.00 93.50 90 MET A CA 1
ATOM 720 C C . MET A 1 90 ? 4.304 9.585 -7.707 1.00 93.50 90 MET A C 1
ATOM 722 O O . MET A 1 90 ? 3.154 9.371 -8.064 1.00 93.50 90 MET A O 1
ATOM 726 N N . THR A 1 91 ? 4.847 8.885 -6.723 1.00 93.75 91 THR A N 1
ATOM 727 C CA . THR A 1 91 ? 3.993 8.146 -5.783 1.00 93.75 91 THR A CA 1
ATOM 728 C C . THR A 1 91 ? 3.405 9.127 -4.762 1.00 93.75 91 THR A C 1
ATOM 730 O O . THR A 1 91 ? 3.828 10.287 -4.669 1.00 93.75 91 THR A O 1
ATOM 733 N N . GLY A 1 92 ? 2.462 8.663 -3.947 1.00 92.62 92 GLY A N 1
ATOM 734 C CA . GLY A 1 92 ? 2.219 9.286 -2.652 1.00 92.62 92 GLY A CA 1
ATOM 735 C C . GLY A 1 92 ? 3.380 9.074 -1.675 1.00 92.62 92 GLY A C 1
ATOM 736 O O . GLY A 1 92 ? 4.391 8.444 -1.998 1.00 92.62 92 GLY A O 1
ATOM 737 N N . PHE A 1 93 ? 3.244 9.636 -0.476 1.00 91.62 93 PHE A N 1
ATOM 738 C CA . PHE A 1 93 ? 4.095 9.289 0.665 1.00 91.62 93 PHE A CA 1
ATOM 739 C C . PHE A 1 93 ? 3.422 8.192 1.486 1.00 91.62 93 PHE A C 1
ATOM 741 O O . PHE A 1 93 ? 2.197 8.079 1.458 1.00 91.62 93 PHE A O 1
ATOM 748 N N . ASP A 1 94 ? 4.220 7.419 2.219 1.00 91.75 94 ASP A N 1
ATOM 749 C CA . ASP A 1 94 ? 3.708 6.305 3.005 1.00 91.75 94 ASP A CA 1
ATOM 750 C C . ASP A 1 94 ? 2.819 6.798 4.151 1.00 91.75 94 ASP A C 1
ATOM 752 O O . ASP A 1 94 ? 3.236 7.559 5.035 1.00 91.75 94 ASP A O 1
ATOM 756 N N . ILE A 1 95 ? 1.559 6.377 4.113 1.00 93.00 95 ILE A N 1
ATOM 757 C CA . ILE A 1 95 ? 0.601 6.599 5.197 1.00 93.00 95 ILE A CA 1
ATOM 758 C C . ILE A 1 95 ? 0.034 5.294 5.760 1.00 93.00 95 ILE A C 1
ATOM 760 O O . ILE A 1 95 ? -0.780 5.336 6.689 1.00 93.00 95 ILE A O 1
ATOM 764 N N . GLY A 1 96 ? 0.457 4.146 5.225 1.00 91.62 96 GLY A N 1
ATOM 765 C CA . GLY A 1 96 ? -0.151 2.845 5.475 1.00 91.62 96 GLY A CA 1
ATOM 766 C C . GLY A 1 96 ? -1.653 2.821 5.168 1.00 91.62 96 GLY A C 1
ATOM 767 O O . GLY A 1 96 ? -2.185 3.631 4.415 1.00 91.62 96 GLY A O 1
ATOM 768 N N . GLY A 1 97 ? -2.384 1.900 5.788 1.00 95.25 97 GLY A N 1
ATOM 769 C CA . GLY A 1 97 ? -3.848 1.934 5.815 1.00 95.25 97 GLY A CA 1
ATOM 770 C C . GLY A 1 97 ? -4.395 2.152 7.212 1.00 95.25 97 GLY A C 1
ATOM 771 O O . GLY A 1 97 ? -3.668 2.187 8.202 1.00 95.25 97 GLY A O 1
ATOM 772 N N . VAL A 1 98 ? -5.719 2.264 7.292 1.00 98.06 98 VAL A N 1
ATOM 773 C CA . VAL A 1 98 ? -6.452 2.608 8.522 1.00 98.06 98 VAL A CA 1
ATOM 774 C C . VAL A 1 98 ? -6.085 1.681 9.687 1.00 98.06 98 VAL A C 1
ATOM 776 O O . VAL A 1 98 ? -5.918 2.138 10.818 1.00 98.06 98 VAL A O 1
ATOM 779 N N . MET A 1 99 ? -5.914 0.388 9.413 1.00 98.00 99 MET A N 1
ATOM 780 C CA . MET A 1 99 ? -5.508 -0.588 10.422 1.00 98.00 99 MET A CA 1
ATOM 781 C C . MET A 1 99 ? -4.043 -0.417 10.831 1.00 98.00 99 MET A C 1
ATOM 783 O O . MET A 1 99 ? -3.763 -0.453 12.027 1.00 98.00 99 MET A O 1
ATOM 787 N N . CYS A 1 100 ? -3.127 -0.164 9.887 1.00 96.12 100 CYS A N 1
ATOM 788 C CA . CYS A 1 100 ? -1.720 0.129 10.194 1.00 96.12 100 CYS A CA 1
ATOM 789 C C . CYS A 1 100 ? -1.612 1.348 11.117 1.00 96.12 100 CYS A C 1
ATOM 791 O O . CYS A 1 100 ? -1.058 1.249 12.208 1.00 96.12 100 CYS A O 1
ATOM 793 N N . GLY A 1 101 ? -2.255 2.459 10.744 1.00 96.31 101 GLY A N 1
ATOM 794 C CA . GLY A 1 101 ? -2.272 3.664 11.570 1.00 96.31 101 GLY A CA 1
ATOM 795 C C . GLY A 1 101 ? -2.887 3.427 12.952 1.00 96.31 101 GLY A C 1
ATOM 796 O O . GLY A 1 101 ? -2.437 4.014 13.930 1.00 96.31 101 GLY A O 1
ATOM 797 N N . SER A 1 102 ? -3.875 2.534 13.071 1.00 97.81 102 SER A N 1
ATOM 798 C CA . SER A 1 102 ? -4.457 2.178 14.372 1.00 97.81 102 SER A CA 1
ATOM 799 C C . SER A 1 102 ? -3.456 1.475 15.291 1.00 97.81 102 SER A C 1
ATOM 801 O O . SER A 1 102 ? -3.433 1.767 16.485 1.00 97.81 102 SER A O 1
ATOM 803 N N . VAL A 1 103 ? -2.617 0.587 14.745 1.00 96.31 103 VAL A N 1
ATOM 804 C CA . VAL A 1 103 ? -1.557 -0.101 15.502 1.00 96.31 103 VAL A CA 1
ATOM 805 C C . VAL A 1 103 ? -0.460 0.870 15.949 1.00 96.31 103 VAL A C 1
ATOM 807 O O . VAL A 1 103 ? 0.085 0.688 17.030 1.00 96.31 103 VAL A O 1
ATOM 810 N N . ASP A 1 104 ? -0.184 1.927 15.182 1.00 95.44 104 ASP A N 1
ATOM 811 C CA . ASP A 1 104 ? 0.750 2.984 15.600 1.00 95.44 104 ASP A CA 1
ATOM 812 C C . ASP A 1 104 ? 0.144 3.937 16.651 1.00 95.44 104 ASP A C 1
ATOM 814 O O . ASP A 1 104 ? 0.839 4.510 17.487 1.00 95.44 104 ASP A O 1
ATOM 818 N N . ILE A 1 105 ? -1.170 4.167 16.617 1.00 98.06 105 ILE A N 1
ATOM 819 C CA . ILE A 1 105 ? -1.843 5.092 17.544 1.00 98.06 105 ILE A CA 1
ATOM 820 C C . ILE A 1 105 ? -2.108 4.427 18.902 1.00 98.06 105 ILE A C 1
ATOM 822 O O . ILE A 1 105 ? -2.062 5.097 19.940 1.00 98.06 105 ILE A O 1
ATOM 826 N N . MET A 1 106 ? -2.417 3.131 18.901 1.00 98.12 106 MET A N 1
ATOM 827 C CA . MET A 1 106 ? -2.862 2.372 20.068 1.00 98.12 106 MET A CA 1
ATOM 828 C C . MET A 1 106 ? -1.805 1.380 20.543 1.00 98.12 106 MET A C 1
ATOM 830 O O . MET A 1 106 ? -1.072 0.814 19.743 1.00 98.12 106 MET A O 1
ATOM 834 N N . ASP A 1 107 ? -1.788 1.085 21.844 1.00 97.38 107 ASP A N 1
ATOM 835 C CA . ASP A 1 107 ? -1.087 -0.104 22.331 1.00 97.38 107 ASP A CA 1
ATOM 836 C C . ASP A 1 107 ? -1.571 -1.342 21.556 1.00 97.38 107 ASP A C 1
ATOM 838 O O . ASP A 1 107 ? -2.775 -1.553 21.381 1.00 97.38 107 ASP A O 1
ATOM 842 N N . SER A 1 108 ? -0.642 -2.167 21.066 1.00 95.69 108 SER A N 1
ATOM 843 C CA . SER A 1 108 ? -0.993 -3.254 20.148 1.00 95.69 108 SER A CA 1
ATOM 844 C C . SER A 1 108 ? -1.880 -4.316 20.807 1.00 95.69 108 SER A C 1
ATOM 846 O O . SER A 1 108 ? -2.786 -4.842 20.159 1.00 95.69 108 SER A O 1
ATOM 848 N N . ASN A 1 109 ? -1.683 -4.615 22.099 1.00 97.06 109 ASN A N 1
ATOM 849 C CA . ASN A 1 109 ? -2.558 -5.554 22.810 1.00 97.06 109 ASN A CA 1
ATOM 850 C C . ASN A 1 109 ? -3.957 -4.963 22.961 1.00 97.06 109 ASN A C 1
ATOM 852 O O . ASN A 1 109 ? -4.948 -5.652 22.710 1.00 97.06 109 ASN A O 1
ATOM 856 N N . LEU A 1 110 ? -4.039 -3.683 23.334 1.00 98.25 110 LEU A N 1
ATOM 857 C CA . LEU A 1 110 ? -5.303 -2.962 23.395 1.00 98.25 110 LEU A CA 1
ATOM 858 C C . LEU A 1 110 ? -6.017 -2.995 22.042 1.00 98.25 110 LEU A C 1
ATOM 860 O O . LEU A 1 110 ? -7.205 -3.307 22.020 1.00 98.25 110 LEU A O 1
ATOM 864 N N . PHE A 1 111 ? -5.326 -2.713 20.936 1.00 98.38 111 PHE A N 1
ATOM 865 C CA . PHE A 1 111 ? -5.901 -2.737 19.591 1.00 98.38 111 PHE A CA 1
ATOM 866 C C . PHE A 1 111 ? -6.554 -4.090 19.283 1.00 98.38 111 PHE A C 1
ATOM 868 O O . PHE A 1 111 ? -7.762 -4.144 19.045 1.00 98.38 111 PHE A O 1
ATOM 875 N N . TYR A 1 112 ? -5.800 -5.192 19.370 1.00 98.19 112 TYR A N 1
ATOM 876 C CA . TYR A 1 112 ? -6.321 -6.518 19.020 1.00 98.19 112 TYR A CA 1
ATOM 877 C C . TYR A 1 112 ? -7.427 -7.001 19.966 1.00 98.19 112 TYR A C 1
ATOM 879 O O . TYR A 1 112 ? -8.416 -7.572 19.504 1.00 98.19 112 TYR A O 1
ATOM 887 N N . ILE A 1 113 ? -7.314 -6.743 21.275 1.00 98.00 113 ILE A N 1
ATOM 888 C CA . ILE A 1 113 ? -8.375 -7.081 22.238 1.00 98.00 113 ILE A CA 1
ATOM 889 C C . ILE A 1 113 ? -9.646 -6.276 21.933 1.00 98.00 113 ILE A C 1
ATOM 891 O O . ILE A 1 113 ? -10.746 -6.831 21.942 1.00 98.00 113 ILE A O 1
ATOM 895 N N . SER A 1 114 ? -9.506 -4.994 21.588 1.00 98.44 114 SER A N 1
ATOM 896 C CA . SER A 1 114 ? -10.636 -4.094 21.328 1.00 98.44 114 SER A CA 1
ATOM 897 C C . SER A 1 114 ? -11.434 -4.470 20.080 1.00 98.44 114 SER A C 1
ATOM 899 O O . SER A 1 114 ? -12.648 -4.269 20.065 1.00 98.44 114 SER A O 1
ATOM 901 N N . LEU A 1 115 ? -10.807 -5.077 19.063 1.00 98.00 115 LEU A N 1
ATOM 902 C CA . LEU A 1 115 ? -11.529 -5.635 17.908 1.00 98.00 115 LEU A CA 1
ATOM 903 C C . LEU A 1 115 ? -12.545 -6.715 18.325 1.00 98.00 115 LEU A C 1
ATOM 905 O O . LEU A 1 115 ? -13.556 -6.913 17.651 1.00 98.00 115 LEU A O 1
ATOM 909 N N . ILE A 1 116 ? -12.304 -7.395 19.450 1.00 97.12 116 ILE A N 1
ATOM 910 C CA . ILE A 1 116 ? -13.174 -8.448 19.982 1.00 97.12 116 ILE A CA 1
ATOM 911 C C . ILE A 1 116 ? -14.156 -7.874 21.008 1.00 97.12 116 ILE A C 1
ATOM 913 O O . ILE A 1 116 ? -15.356 -8.139 20.926 1.00 97.12 116 ILE A O 1
ATOM 917 N N . SER A 1 117 ? -13.665 -7.106 21.985 1.00 97.88 117 SER A N 1
ATOM 918 C CA . SER A 1 117 ? -14.459 -6.691 23.148 1.00 97.88 117 SER A CA 1
ATOM 919 C C . SER A 1 117 ? -15.193 -5.360 22.978 1.00 97.88 117 SER A C 1
ATOM 921 O O . SER A 1 117 ? -16.183 -5.131 23.663 1.00 97.88 117 SER A O 1
ATOM 923 N N . GLU A 1 118 ? -14.747 -4.488 22.070 1.00 98.06 118 GLU A N 1
ATOM 924 C CA . GLU A 1 118 ? -15.197 -3.089 21.964 1.00 98.06 118 GLU A CA 1
ATOM 925 C C . GLU A 1 118 ? -15.597 -2.724 20.522 1.00 98.06 118 GLU A C 1
ATOM 927 O O . GLU A 1 118 ? -15.343 -1.618 20.038 1.00 98.06 118 GLU A O 1
ATOM 932 N N . LYS A 1 119 ? -16.247 -3.664 19.821 1.00 97.88 119 LYS A N 1
ATOM 933 C CA . LYS A 1 119 ? -16.591 -3.567 18.390 1.00 97.88 119 LYS A CA 1
ATOM 934 C C . LYS A 1 119 ? -17.177 -2.214 17.979 1.00 97.88 119 LYS A C 1
ATOM 936 O O . LYS A 1 119 ? -16.728 -1.631 16.998 1.00 97.88 119 LYS A O 1
ATOM 941 N N . GLU A 1 120 ? -18.184 -1.714 18.692 1.00 98.19 120 GLU A N 1
ATOM 942 C CA . GLU A 1 120 ? -18.865 -0.465 18.321 1.00 98.19 120 GLU A CA 1
ATOM 943 C C . GLU A 1 120 ? -17.936 0.751 18.405 1.00 98.19 120 GLU A C 1
ATOM 945 O O . GLU A 1 120 ? -17.914 1.567 17.482 1.00 98.19 120 GLU A O 1
ATOM 950 N N . LYS A 1 121 ? -17.123 0.845 19.465 1.00 98.31 121 LYS A N 1
ATOM 951 C CA . LYS A 1 121 ? -16.151 1.934 19.629 1.00 98.31 121 LYS A CA 1
ATOM 952 C C . LYS A 1 121 ? -15.062 1.869 18.565 1.00 98.31 121 LYS A C 1
ATOM 954 O O . LYS A 1 121 ? -14.725 2.898 17.986 1.00 98.31 121 LYS A O 1
ATOM 959 N N . MET A 1 122 ? -14.566 0.668 18.257 1.00 98.56 122 MET A N 1
ATOM 960 C CA . MET A 1 122 ? -13.583 0.477 17.188 1.00 98.56 122 MET A CA 1
ATOM 961 C C . MET A 1 122 ? -14.141 0.902 15.830 1.00 98.56 122 MET A C 1
ATOM 963 O O . MET A 1 122 ? -13.483 1.650 15.117 1.00 98.56 122 MET A O 1
ATOM 967 N N . LEU A 1 123 ? -15.375 0.518 15.487 1.00 98.62 123 LEU A N 1
ATOM 968 C CA . LEU A 1 123 ? -15.997 0.933 14.225 1.00 98.62 123 LEU A CA 1
ATOM 969 C C . LEU A 1 123 ? -16.159 2.459 14.129 1.00 98.62 123 LEU A C 1
ATOM 971 O O . LEU A 1 123 ? -15.877 3.033 13.081 1.00 98.62 123 LEU A O 1
ATOM 975 N N . GLN A 1 124 ? -16.562 3.128 15.213 1.00 98.31 124 GLN A N 1
ATOM 976 C CA . GLN A 1 124 ? -16.661 4.594 15.248 1.00 98.31 124 GLN A CA 1
ATOM 977 C C . GLN A 1 124 ? -15.295 5.277 15.111 1.00 98.31 124 GLN A C 1
ATOM 979 O O . GLN A 1 124 ? -15.173 6.308 14.449 1.00 98.31 124 GLN A O 1
ATOM 984 N N . TYR A 1 125 ? -14.263 4.720 15.740 1.00 98.56 125 TYR A N 1
ATOM 985 C CA . TYR A 1 125 ? -12.899 5.223 15.632 1.00 98.56 125 TYR A CA 1
ATOM 986 C C . TYR A 1 125 ? -12.342 5.064 14.212 1.00 98.56 125 TYR A C 1
ATOM 988 O O . TYR A 1 125 ? -11.878 6.044 13.630 1.00 98.56 125 TYR A O 1
ATOM 996 N N . LEU A 1 126 ? -12.457 3.871 13.624 1.00 98.69 126 LEU A N 1
ATOM 997 C CA . LEU A 1 126 ? -12.007 3.581 12.261 1.00 98.69 126 LEU A CA 1
ATOM 998 C C . LEU A 1 126 ? -12.754 4.433 11.219 1.00 98.69 126 LEU A C 1
ATOM 1000 O O . LEU A 1 126 ? -12.177 4.836 10.209 1.00 98.69 126 LEU A O 1
ATOM 1004 N N . ASP A 1 127 ? -14.015 4.793 11.477 1.00 98.56 127 ASP A N 1
ATOM 1005 C CA . ASP A 1 127 ? -14.783 5.716 10.634 1.00 98.56 127 ASP A CA 1
ATOM 1006 C C . ASP A 1 127 ? -14.196 7.141 10.625 1.00 98.56 127 ASP A C 1
ATOM 1008 O O . ASP A 1 127 ? -14.048 7.766 9.566 1.00 98.56 127 ASP A O 1
ATOM 1012 N N . LYS A 1 128 ? -13.778 7.642 11.792 1.00 98.50 128 LYS A N 1
ATOM 1013 C CA . LYS A 1 128 ? -13.077 8.931 11.902 1.00 98.50 128 LYS A CA 1
ATOM 1014 C C . LYS A 1 128 ? -11.686 8.859 11.279 1.00 98.50 128 LYS A C 1
ATOM 1016 O O . LYS A 1 128 ? -11.314 9.751 10.517 1.00 98.50 128 LYS A O 1
ATOM 1021 N N . LEU A 1 129 ? -10.944 7.787 11.552 1.00 98.56 129 LEU A N 1
ATOM 1022 C CA . LEU A 1 129 ? -9.590 7.601 11.040 1.00 98.56 129 LEU A CA 1
ATOM 1023 C C . LEU A 1 129 ? -9.575 7.489 9.514 1.00 98.56 129 LEU A C 1
ATOM 1025 O O . LEU A 1 129 ? -8.843 8.222 8.861 1.00 98.56 129 LEU A O 1
ATOM 1029 N N . SER A 1 130 ? -10.444 6.676 8.917 1.00 98.56 130 SER A N 1
ATOM 1030 C CA . SER A 1 130 ? -10.559 6.581 7.453 1.00 98.56 130 SER A CA 1
ATOM 1031 C C . SER A 1 130 ? -10.937 7.913 6.792 1.00 98.56 130 SER A C 1
ATOM 1033 O O . SER A 1 130 ? -10.461 8.216 5.700 1.00 98.56 130 SER A O 1
ATOM 1035 N N . SER A 1 131 ? -11.724 8.761 7.465 1.00 98.44 131 SER A N 1
ATOM 1036 C CA . SER A 1 131 ? -11.990 10.130 6.998 1.00 98.44 131 SER A CA 1
ATOM 1037 C C . SER A 1 131 ? -10.722 10.995 6.986 1.00 98.44 131 SER A C 1
ATOM 1039 O O . SER A 1 131 ? -10.525 11.779 6.058 1.00 98.44 131 SER A O 1
ATOM 1041 N N . LEU A 1 132 ? -9.847 10.847 7.987 1.00 98.69 132 LEU A N 1
ATOM 1042 C CA . LEU A 1 132 ? -8.547 11.520 8.019 1.00 98.69 132 LEU A CA 1
ATOM 1043 C C . LEU A 1 132 ? -7.635 11.044 6.878 1.00 98.69 132 LEU A C 1
ATOM 1045 O O . LEU A 1 132 ? -7.080 11.887 6.178 1.00 98.69 132 LEU A O 1
ATOM 1049 N N . TYR A 1 133 ? -7.546 9.731 6.643 1.00 98.38 133 TYR A N 1
ATOM 1050 C CA . TYR A 1 133 ? -6.801 9.151 5.515 1.00 98.38 133 TYR A CA 1
ATOM 1051 C C . TYR A 1 133 ? -7.240 9.749 4.174 1.00 98.38 133 TYR A C 1
ATOM 1053 O O . TYR A 1 133 ? -6.413 10.260 3.422 1.00 98.38 133 TYR A O 1
ATOM 1061 N N . ILE A 1 134 ? -8.553 9.772 3.916 1.00 98.56 134 ILE A N 1
ATOM 1062 C CA . ILE A 1 134 ? -9.109 10.348 2.685 1.00 98.56 134 ILE A CA 1
ATOM 1063 C C . ILE A 1 134 ? -8.751 11.832 2.559 1.00 98.56 134 ILE A C 1
ATOM 1065 O O . ILE A 1 134 ? -8.383 12.275 1.477 1.00 98.56 134 ILE A O 1
ATOM 1069 N N . ASN A 1 135 ? -8.816 12.606 3.646 1.00 98.56 135 ASN A N 1
ATOM 1070 C CA . ASN A 1 135 ? -8.455 14.024 3.609 1.00 98.56 135 ASN A CA 1
ATOM 1071 C C . ASN A 1 135 ? -6.962 14.253 3.333 1.00 98.56 135 ASN A C 1
ATOM 1073 O O . ASN A 1 135 ? -6.626 15.203 2.629 1.00 98.56 135 ASN A O 1
ATOM 1077 N N . VAL A 1 136 ? -6.077 13.412 3.876 1.00 98.31 136 VAL A N 1
ATOM 1078 C CA . VAL A 1 136 ? -4.629 13.473 3.615 1.00 98.31 136 VAL A CA 1
ATOM 1079 C C . VAL A 1 136 ? -4.325 13.136 2.156 1.00 98.31 136 VAL A C 1
ATOM 1081 O O . VAL A 1 136 ? -3.592 13.878 1.505 1.00 98.31 136 VAL A O 1
ATOM 1084 N N . GLN A 1 137 ? -4.934 12.078 1.621 1.00 97.56 137 GLN A N 1
ATOM 1085 C CA . GLN A 1 137 ? -4.786 11.698 0.214 1.00 97.56 137 GLN A CA 1
ATOM 1086 C C . GLN A 1 137 ? -5.380 12.758 -0.722 1.00 97.56 137 GLN A C 1
ATOM 1088 O O . GLN A 1 137 ? -4.753 13.121 -1.710 1.00 97.56 137 GLN A O 1
ATOM 1093 N N . ASP A 1 138 ? -6.533 13.338 -0.383 1.00 97.94 138 ASP A N 1
ATOM 1094 C CA . ASP A 1 138 ? -7.097 14.471 -1.118 1.00 97.94 138 ASP A CA 1
ATOM 1095 C C . ASP A 1 138 ? -6.106 15.653 -1.153 1.00 97.94 138 ASP A C 1
ATOM 1097 O O . ASP A 1 138 ? -5.839 16.184 -2.226 1.00 97.94 138 ASP A O 1
ATOM 1101 N N . ILE A 1 139 ? -5.529 16.044 -0.006 1.00 98.06 139 ILE A N 1
ATOM 1102 C CA . ILE A 1 139 ? -4.513 17.109 0.066 1.00 98.06 139 ILE A CA 1
ATOM 1103 C C . ILE A 1 139 ? -3.341 16.790 -0.865 1.00 98.06 139 ILE A C 1
ATOM 1105 O O . ILE A 1 139 ? -2.936 17.637 -1.650 1.00 98.06 139 ILE A O 1
ATOM 1109 N N . LEU A 1 140 ? -2.814 15.570 -0.799 1.00 95.69 140 LEU A N 1
ATOM 1110 C CA . LEU A 1 140 ? -1.727 15.116 -1.660 1.00 95.69 140 LEU A CA 1
ATOM 1111 C C . LEU A 1 140 ? -2.094 15.234 -3.149 1.00 95.69 140 LEU A C 1
ATOM 1113 O O . LEU A 1 140 ? -1.326 15.799 -3.926 1.00 95.69 140 LEU A O 1
ATOM 1117 N N . THR A 1 141 ? -3.277 14.757 -3.545 1.00 95.69 141 THR A N 1
ATOM 1118 C CA . THR A 1 141 ? -3.741 14.847 -4.939 1.00 95.69 141 THR A CA 1
ATOM 1119 C C . THR A 1 141 ? -3.950 16.293 -5.396 1.00 95.69 141 THR A C 1
ATOM 1121 O O . THR A 1 141 ? -3.640 16.620 -6.539 1.00 95.69 141 THR A O 1
ATOM 1124 N N . GLU A 1 142 ? -4.424 17.177 -4.511 1.00 96.00 142 GLU A N 1
ATOM 1125 C CA . GLU A 1 142 ? -4.592 18.611 -4.776 1.00 96.00 142 GLU A CA 1
ATOM 1126 C C . GLU A 1 142 ? -3.241 19.311 -4.977 1.00 96.00 142 GLU A C 1
ATOM 1128 O O . GLU A 1 142 ? -3.107 20.131 -5.882 1.00 96.00 142 GLU A O 1
ATOM 1133 N N . GLU A 1 143 ? -2.234 18.970 -4.170 1.00 94.94 143 GLU A N 1
ATOM 1134 C CA . GLU A 1 143 ? -0.882 19.537 -4.262 1.00 94.94 143 GLU A CA 1
ATOM 1135 C C . GLU A 1 143 ? -0.156 19.039 -5.518 1.00 94.94 143 GLU A C 1
ATOM 1137 O O . GLU A 1 143 ? 0.515 19.814 -6.201 1.00 94.94 143 GLU A O 1
ATOM 1142 N N . ILE A 1 144 ? -0.358 17.772 -5.897 1.00 93.50 144 ILE A N 1
ATOM 1143 C CA . ILE A 1 144 ? 0.149 17.236 -7.168 1.00 93.50 144 ILE A CA 1
ATOM 1144 C C . ILE A 1 144 ? -0.581 17.861 -8.372 1.00 93.50 144 ILE A C 1
ATOM 1146 O O . ILE A 1 144 ? 0.019 18.063 -9.433 1.00 93.50 144 ILE A O 1
ATOM 1150 N N . GLY A 1 145 ? -1.852 18.224 -8.195 1.00 93.25 145 GLY A N 1
ATOM 1151 C CA . GLY A 1 145 ? -2.688 18.943 -9.157 1.00 93.25 145 GLY A CA 1
ATOM 1152 C C . GLY A 1 145 ? -3.389 18.051 -10.185 1.00 93.25 145 GLY A C 1
ATOM 1153 O O . GLY A 1 145 ? -4.347 18.492 -10.818 1.00 93.25 145 GLY A O 1
ATOM 1154 N N . ASP A 1 146 ? -2.945 16.803 -10.341 1.00 93.25 146 ASP A N 1
ATOM 1155 C CA . ASP A 1 146 ? -3.581 15.786 -11.178 1.00 93.25 146 ASP A CA 1
ATOM 1156 C C . ASP A 1 146 ? -3.248 14.386 -10.648 1.00 93.25 146 ASP A C 1
ATOM 1158 O O . ASP A 1 146 ? -2.090 13.971 -10.643 1.00 93.25 146 ASP A O 1
ATOM 1162 N N . ILE A 1 147 ? -4.273 13.636 -10.239 1.00 95.12 147 ILE A N 1
ATOM 1163 C CA . ILE A 1 147 ? -4.122 12.262 -9.743 1.00 95.12 147 ILE A CA 1
ATOM 1164 C C . ILE A 1 147 ? -3.548 11.310 -10.806 1.00 95.12 147 ILE A C 1
ATOM 1166 O O . ILE A 1 147 ? -2.964 10.285 -10.466 1.00 95.12 147 ILE A O 1
ATOM 1170 N N . ASN A 1 148 ? -3.671 11.628 -12.098 1.00 93.44 148 ASN A N 1
ATOM 1171 C CA . ASN A 1 148 ? -3.113 10.790 -13.160 1.00 93.44 148 ASN A CA 1
ATOM 1172 C C . ASN A 1 148 ? -1.594 10.938 -13.302 1.00 93.44 148 ASN A C 1
ATOM 1174 O O . ASN A 1 148 ? -0.964 10.034 -13.837 1.00 93.44 148 ASN A O 1
ATOM 1178 N N . LYS A 1 149 ? -1.005 12.004 -12.743 1.00 92.56 149 LYS A N 1
ATOM 1179 C CA . LYS A 1 149 ? 0.452 12.142 -12.564 1.00 92.56 149 LYS A CA 1
ATOM 1180 C C . LYS A 1 149 ? 0.981 11.376 -11.354 1.00 92.56 149 LYS A C 1
ATOM 1182 O O . LYS A 1 149 ? 2.153 11.500 -10.995 1.00 92.56 149 LYS A O 1
ATOM 1187 N N . MET A 1 150 ? 0.106 10.635 -10.678 1.00 94.88 150 MET A N 1
ATOM 1188 C CA . MET A 1 150 ? 0.489 9.767 -9.581 1.00 94.88 150 MET A CA 1
ATOM 1189 C C . MET A 1 150 ? 0.567 8.317 -10.043 1.00 94.88 150 MET A C 1
ATOM 1191 O O . MET A 1 150 ? -0.308 7.853 -10.772 1.00 94.88 150 MET A O 1
ATOM 1195 N N . MET A 1 151 ? 1.560 7.569 -9.570 1.00 94.12 151 MET A N 1
ATOM 1196 C CA . MET A 1 151 ? 1.634 6.115 -9.774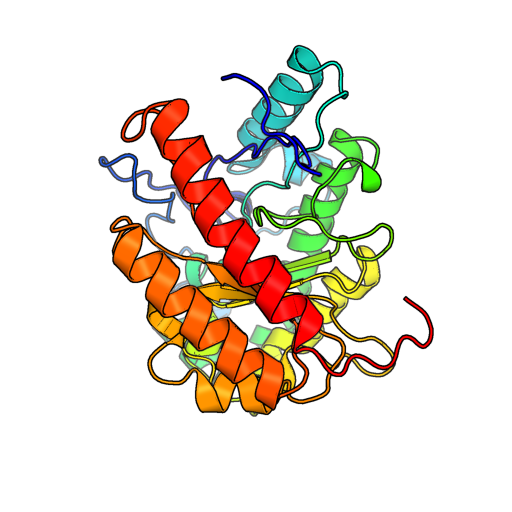 1.00 94.12 151 MET A CA 1
ATOM 1197 C C . MET A 1 151 ? 0.431 5.429 -9.113 1.00 94.12 151 MET A C 1
ATOM 1199 O O . MET A 1 151 ? -0.274 4.637 -9.738 1.00 94.12 151 MET A O 1
ATOM 1203 N N . ASN A 1 152 ? 0.167 5.825 -7.871 1.00 94.94 152 ASN A N 1
ATOM 1204 C CA . ASN A 1 152 ? -0.985 5.527 -7.027 1.00 94.94 152 ASN A CA 1
ATOM 1205 C C . ASN A 1 152 ? -1.007 6.576 -5.892 1.00 94.94 152 ASN A C 1
ATOM 1207 O O . ASN A 1 152 ? -0.101 7.406 -5.802 1.00 94.94 152 ASN A O 1
ATOM 1211 N N . ILE A 1 153 ? -2.037 6.574 -5.046 1.00 95.12 153 ILE A N 1
ATOM 1212 C CA . ILE A 1 153 ? -2.211 7.592 -3.990 1.00 95.12 153 ILE A CA 1
ATOM 1213 C C . ILE A 1 153 ? -1.329 7.406 -2.739 1.00 95.12 153 ILE A C 1
ATOM 1215 O O . ILE A 1 153 ? -1.470 8.177 -1.792 1.00 95.12 153 ILE A O 1
ATOM 1219 N N . ASP A 1 154 ? -0.455 6.403 -2.716 1.00 94.25 154 ASP A N 1
ATOM 1220 C CA . ASP A 1 154 ? 0.353 5.998 -1.562 1.00 94.25 154 ASP A CA 1
ATOM 1221 C C . ASP A 1 154 ? 1.791 5.650 -2.004 1.00 94.25 154 ASP A C 1
ATOM 1223 O O . ASP A 1 154 ? 2.218 6.024 -3.096 1.00 94.25 154 ASP A O 1
ATOM 1227 N N . TRP A 1 155 ? 2.568 4.975 -1.159 1.00 91.75 155 TRP A N 1
ATOM 1228 C CA . TRP A 1 155 ? 4.000 4.734 -1.358 1.00 91.75 155 TRP A CA 1
ATOM 1229 C C . TRP A 1 155 ? 4.384 3.685 -2.405 1.00 91.75 155 TRP A C 1
ATOM 1231 O O . TRP A 1 155 ? 5.573 3.613 -2.745 1.00 91.75 155 TRP A O 1
ATOM 1241 N N . ASP A 1 156 ? 3.449 2.838 -2.853 1.00 91.44 156 ASP A N 1
ATOM 1242 C CA . ASP A 1 156 ? 3.761 1.699 -3.726 1.00 91.44 156 ASP A CA 1
ATOM 1243 C C . ASP A 1 156 ? 4.454 2.175 -5.004 1.00 91.44 156 ASP A C 1
ATOM 1245 O O . ASP A 1 156 ? 4.104 3.200 -5.589 1.00 91.44 156 ASP A O 1
ATOM 1249 N N . ILE A 1 157 ? 5.457 1.424 -5.440 1.00 88.31 157 ILE A N 1
ATOM 1250 C CA . ILE A 1 157 ? 6.245 1.761 -6.629 1.00 88.31 157 ILE A CA 1
ATOM 1251 C C . ILE A 1 157 ? 5.606 1.239 -7.919 1.00 88.31 157 ILE A C 1
ATOM 1253 O O . ILE A 1 157 ? 6.082 1.531 -9.016 1.00 88.31 157 ILE A O 1
ATOM 1257 N N . SER A 1 158 ? 4.516 0.481 -7.797 1.00 90.00 158 SER A N 1
ATOM 1258 C CA . SER A 1 158 ? 3.750 -0.014 -8.934 1.00 90.00 158 SER A CA 1
ATOM 1259 C C . SER A 1 158 ? 2.868 1.091 -9.526 1.00 90.00 158 SER A C 1
ATOM 1261 O O . SER A 1 158 ? 2.237 1.879 -8.815 1.00 90.00 158 SER A O 1
ATOM 1263 N N . TRP A 1 159 ? 2.795 1.130 -10.857 1.00 90.25 159 TRP A N 1
ATOM 1264 C CA . TRP A 1 159 ? 1.860 1.995 -11.572 1.00 90.25 159 TRP A CA 1
ATOM 1265 C C . TRP A 1 159 ? 0.468 1.373 -11.609 1.00 90.25 159 TRP A C 1
ATOM 1267 O O . TRP A 1 159 ? 0.328 0.222 -12.028 1.00 90.25 159 TRP A O 1
ATOM 1277 N N . TYR A 1 160 ? -0.559 2.151 -11.264 1.00 92.31 160 TYR A N 1
ATOM 1278 C CA . TYR A 1 160 ? -1.956 1.780 -11.485 1.00 92.31 160 TYR A CA 1
ATOM 1279 C C . TYR A 1 160 ? -2.625 2.680 -12.523 1.00 92.31 160 TYR A C 1
ATOM 1281 O O . TYR A 1 160 ? -2.320 3.872 -12.583 1.00 92.31 160 TYR A O 1
ATOM 1289 N N . PRO A 1 161 ? -3.564 2.146 -13.324 1.00 89.81 161 PRO A N 1
ATOM 1290 C CA . PRO A 1 161 ? -4.189 2.906 -14.397 1.00 89.81 161 PRO A CA 1
ATOM 1291 C C . PRO A 1 161 ? -5.083 4.045 -13.898 1.00 89.81 161 PRO A C 1
ATOM 1293 O O . PRO A 1 161 ? -5.519 4.093 -12.743 1.00 89.81 161 PRO A O 1
ATOM 1296 N N . GLU A 1 162 ? -5.382 4.974 -14.800 1.00 93.00 162 GLU A N 1
ATOM 1297 C CA . GLU A 1 162 ? -6.322 6.070 -14.586 1.00 93.00 162 GLU A CA 1
ATOM 1298 C C . GLU A 1 162 ? -7.683 5.530 -14.117 1.00 93.00 162 GLU A C 1
ATOM 1300 O O . GLU A 1 162 ? -8.191 4.521 -14.608 1.00 93.00 162 GLU A O 1
ATOM 1305 N N . GLY A 1 163 ? -8.276 6.188 -13.118 1.00 94.75 163 GLY A N 1
ATOM 1306 C CA . GLY A 1 163 ? -9.503 5.712 -12.464 1.00 94.75 163 GLY A CA 1
ATOM 1307 C C . GLY A 1 163 ? -9.307 4.553 -11.474 1.00 94.75 163 GLY A C 1
ATOM 1308 O O . GLY A 1 163 ? -10.271 4.153 -10.821 1.00 94.75 163 GLY A O 1
ATOM 1309 N N . HIS A 1 164 ? -8.081 4.047 -11.309 1.00 96.19 164 HIS A N 1
ATOM 1310 C CA . HIS A 1 164 ? -7.721 2.959 -10.393 1.00 96.19 164 HIS A CA 1
ATOM 1311 C C . HIS A 1 164 ? -6.519 3.323 -9.508 1.00 96.19 164 HIS A C 1
ATOM 1313 O O . HIS A 1 164 ? -5.698 2.472 -9.195 1.00 96.19 164 HIS A O 1
ATOM 1319 N N . LYS A 1 165 ? -6.393 4.585 -9.089 1.00 96.88 165 LYS A N 1
ATOM 1320 C CA . LYS A 1 165 ? -5.221 5.065 -8.334 1.00 96.88 165 LYS A CA 1
ATOM 1321 C C . LYS A 1 165 ? -5.275 4.741 -6.839 1.00 96.88 165 LYS A C 1
ATOM 1323 O O . LYS A 1 165 ? -4.267 4.899 -6.156 1.00 96.88 165 LYS A O 1
ATOM 1328 N N . GLY A 1 166 ? -6.425 4.298 -6.326 1.00 97.31 166 GLY A N 1
ATOM 1329 C CA . GLY A 1 166 ? -6.588 3.956 -4.918 1.00 97.31 166 GLY A CA 1
ATOM 1330 C C . GLY A 1 166 ? -5.727 2.776 -4.484 1.00 97.31 166 GLY A C 1
ATOM 1331 O O . GLY A 1 166 ? -5.623 1.770 -5.185 1.00 97.31 166 GLY A O 1
ATOM 1332 N N . TYR A 1 167 ? -5.134 2.911 -3.305 1.00 97.50 167 TYR A N 1
ATOM 1333 C CA . TYR A 1 167 ? -4.260 1.926 -2.687 1.00 97.50 167 TYR A CA 1
ATOM 1334 C C . TYR A 1 167 ? -4.478 1.926 -1.176 1.00 97.50 167 TYR A C 1
ATOM 1336 O O . TYR A 1 167 ? -4.817 2.964 -0.604 1.00 97.50 167 TYR A O 1
ATOM 1344 N N . VAL A 1 168 ? -4.320 0.759 -0.551 1.00 97.19 168 VAL A N 1
ATOM 1345 C CA . VAL A 1 168 ? -4.347 0.604 0.907 1.00 97.19 168 VAL A CA 1
ATOM 1346 C C . VAL A 1 168 ? -3.357 -0.479 1.324 1.00 97.19 168 VAL A C 1
ATOM 1348 O O . VAL A 1 168 ? -3.429 -1.592 0.803 1.00 97.19 168 VAL A O 1
ATOM 1351 N N . SER A 1 169 ? -2.508 -0.180 2.307 1.00 96.19 169 SER A N 1
ATOM 1352 C CA . SER A 1 169 ? -1.718 -1.184 3.034 1.00 96.19 169 SER A CA 1
ATOM 1353 C C . SER A 1 169 ? -2.443 -1.643 4.299 1.00 96.19 169 SER A C 1
ATOM 1355 O O . SER A 1 169 ? -2.947 -0.824 5.058 1.00 96.19 169 SER A O 1
ATOM 1357 N N . ASP A 1 170 ? -2.494 -2.940 4.567 1.00 97.44 170 ASP A N 1
ATOM 1358 C CA . ASP A 1 170 ? -3.128 -3.501 5.764 1.00 97.44 170 ASP A CA 1
ATOM 1359 C C . ASP A 1 170 ? -2.335 -4.712 6.270 1.00 97.44 170 ASP A C 1
ATOM 1361 O O . ASP A 1 170 ? -2.816 -5.843 6.291 1.00 97.44 170 ASP A O 1
ATOM 1365 N N . ASP A 1 171 ? -1.091 -4.475 6.681 1.00 96.31 171 ASP A N 1
ATOM 1366 C CA . ASP A 1 171 ? -0.240 -5.503 7.293 1.00 96.31 171 ASP A CA 1
ATOM 1367 C C . ASP A 1 171 ? -0.816 -6.102 8.589 1.00 96.31 171 ASP A C 1
ATOM 1369 O O . ASP A 1 171 ? -0.643 -7.302 8.823 1.00 96.31 171 ASP A O 1
ATOM 1373 N N . PRO A 1 172 ? -1.557 -5.356 9.441 1.00 97.12 172 PRO A N 1
ATOM 1374 C CA . PRO A 1 172 ? -2.190 -5.944 10.617 1.00 97.12 172 PRO A CA 1
ATOM 1375 C C . PRO A 1 172 ? -3.139 -7.099 10.294 1.00 97.12 172 PRO A C 1
ATOM 1377 O O . PRO A 1 172 ? -3.329 -7.962 11.156 1.00 97.12 172 PRO A O 1
ATOM 1380 N N . CYS A 1 173 ? -3.683 -7.183 9.070 1.00 97.38 173 CYS A N 1
ATOM 1381 C CA . CYS A 1 173 ? -4.528 -8.307 8.666 1.00 97.38 173 CYS A CA 1
ATOM 1382 C C . CYS A 1 173 ? -3.817 -9.664 8.629 1.00 97.38 173 CYS A C 1
ATOM 1384 O O . CYS A 1 173 ? -4.487 -10.696 8.612 1.00 97.38 173 CYS A O 1
ATOM 1386 N N . ALA A 1 174 ? -2.486 -9.688 8.722 1.00 97.38 174 ALA A N 1
ATOM 1387 C CA . ALA A 1 174 ? -1.716 -10.899 8.978 1.00 97.38 174 ALA A CA 1
ATOM 1388 C C . ALA A 1 174 ? -2.021 -11.545 10.347 1.00 97.38 174 ALA A C 1
ATOM 1390 O O . ALA A 1 174 ? -1.791 -12.740 10.536 1.00 97.38 174 ALA A O 1
ATOM 1391 N N . ASN A 1 175 ? -2.548 -10.774 11.306 1.00 97.38 175 ASN A N 1
ATOM 1392 C CA . ASN A 1 175 ? -2.745 -11.199 12.697 1.00 97.38 175 ASN A CA 1
ATOM 1393 C C . ASN A 1 175 ? -4.190 -11.600 13.033 1.00 97.38 175 ASN A C 1
ATOM 1395 O O . ASN A 1 175 ? -4.472 -11.991 14.167 1.00 97.38 175 ASN A O 1
ATOM 1399 N N . PHE A 1 176 ? -5.122 -11.515 12.083 1.00 97.44 176 PHE A N 1
ATOM 1400 C CA . PHE A 1 176 ? -6.516 -11.900 12.299 1.00 97.44 176 PHE A CA 1
ATOM 1401 C C . PHE A 1 176 ? -7.122 -12.606 11.086 1.00 97.44 176 PHE A C 1
ATOM 1403 O O . PHE A 1 176 ? -6.563 -12.615 9.997 1.00 97.44 176 PHE A O 1
ATOM 1410 N N . GLY A 1 177 ? -8.263 -13.263 11.300 1.00 97.38 177 GLY A N 1
ATOM 1411 C CA . GLY A 1 177 ? -8.927 -14.050 10.265 1.00 97.38 177 GLY A CA 1
ATOM 1412 C C . GLY A 1 177 ? -9.851 -13.235 9.346 1.00 97.38 177 GLY A C 1
ATOM 1413 O O . GLY A 1 177 ? -10.166 -12.077 9.646 1.00 97.38 177 GLY A O 1
ATOM 1414 N N . PRO A 1 178 ? -10.363 -13.873 8.275 1.00 97.81 178 PRO A N 1
ATOM 1415 C CA . PRO A 1 178 ? -11.261 -13.258 7.294 1.00 97.81 178 PRO A CA 1
ATOM 1416 C C . PRO A 1 178 ? -12.469 -12.527 7.893 1.00 97.81 178 PRO A C 1
ATOM 1418 O O . PRO A 1 178 ? -12.826 -11.450 7.423 1.00 97.81 178 PRO A O 1
ATOM 1421 N N . ASP A 1 179 ? -13.075 -13.063 8.955 1.00 98.00 179 ASP A N 1
ATOM 1422 C CA . ASP A 1 179 ? -14.249 -12.449 9.593 1.00 98.00 179 ASP A CA 1
ATOM 1423 C C . ASP A 1 179 ? -13.921 -11.081 10.212 1.00 98.00 179 ASP A C 1
ATOM 1425 O O . ASP A 1 179 ? -14.699 -10.133 10.094 1.00 98.00 179 ASP A O 1
ATOM 1429 N N . THR A 1 180 ? -12.748 -10.952 10.839 1.00 98.44 180 THR A N 1
ATOM 1430 C CA . THR A 1 180 ? -12.271 -9.674 11.383 1.00 98.44 180 THR A CA 1
ATOM 1431 C C . THR A 1 180 ? -11.966 -8.698 10.250 1.00 98.44 180 THR A C 1
ATOM 1433 O O . THR A 1 180 ? -12.362 -7.536 10.334 1.00 98.44 180 THR A O 1
ATOM 1436 N N . PHE A 1 181 ? -11.341 -9.166 9.164 1.00 98.56 181 PHE A N 1
ATOM 1437 C CA . PHE A 1 181 ? -11.062 -8.340 7.987 1.00 98.56 181 PHE A CA 1
ATOM 1438 C C . PHE A 1 181 ? -12.343 -7.778 7.358 1.00 98.56 181 PHE A C 1
ATOM 1440 O O . PHE A 1 181 ? -12.424 -6.581 7.083 1.00 98.56 181 PHE A O 1
ATOM 1447 N N . GLU A 1 182 ? -13.378 -8.603 7.180 1.00 98.31 182 GLU A N 1
ATOM 1448 C CA . GLU A 1 182 ? -14.669 -8.168 6.626 1.00 98.31 182 GLU A CA 1
ATOM 1449 C C . GLU A 1 182 ? -15.361 -7.100 7.482 1.00 98.31 182 GLU A C 1
ATOM 1451 O O . GLU A 1 182 ? -16.066 -6.247 6.945 1.00 98.31 182 GLU A O 1
ATOM 1456 N N . ILE A 1 183 ? -15.167 -7.126 8.803 1.00 98.50 183 ILE A N 1
ATOM 1457 C CA . ILE A 1 183 ? -15.795 -6.172 9.724 1.00 98.50 183 ILE A CA 1
ATOM 1458 C C . ILE A 1 183 ? -14.971 -4.887 9.858 1.00 98.50 183 ILE A C 1
ATOM 1460 O O . ILE A 1 183 ? -15.548 -3.799 9.858 1.00 98.50 183 ILE A O 1
ATOM 1464 N N . PHE A 1 184 ? -13.650 -5.000 10.012 1.00 98.62 184 PHE A N 1
ATOM 1465 C CA . PHE A 1 184 ? -12.803 -3.900 10.486 1.00 98.62 184 PHE A CA 1
ATOM 1466 C C . PHE A 1 184 ? -11.802 -3.369 9.465 1.00 98.62 184 PHE A C 1
ATOM 1468 O O . PHE A 1 184 ? -11.372 -2.235 9.614 1.00 98.62 184 PHE A O 1
ATOM 1475 N N . SER A 1 185 ? -11.461 -4.124 8.424 1.00 98.50 185 SER A N 1
ATOM 1476 C CA . SER A 1 185 ? -10.564 -3.648 7.363 1.00 98.50 185 SER A CA 1
ATOM 1477 C C . SER A 1 185 ? -11.368 -3.215 6.146 1.00 98.50 185 SER A C 1
ATOM 1479 O O . SER A 1 185 ? -11.384 -2.054 5.731 1.00 98.50 185 SER A O 1
ATOM 1481 N N . LYS A 1 186 ? -12.116 -4.165 5.586 1.00 98.25 186 LYS A N 1
ATOM 1482 C CA . LYS A 1 186 ? -12.739 -4.048 4.274 1.00 98.25 186 LYS A CA 1
ATOM 1483 C C . LYS A 1 186 ? -13.675 -2.846 4.129 1.00 98.25 186 LYS A C 1
ATOM 1485 O O . LYS A 1 186 ? -13.559 -2.165 3.109 1.00 98.25 186 LYS A O 1
ATOM 1490 N N . PRO A 1 187 ? -14.562 -2.516 5.091 1.00 98.38 187 PRO A N 1
ATOM 1491 C CA . PRO A 1 187 ? -15.457 -1.373 4.937 1.00 98.38 187 PRO A CA 1
ATOM 1492 C C . PRO A 1 187 ? -14.700 -0.048 4.831 1.00 98.38 187 PRO A C 1
ATOM 1494 O O . PRO A 1 187 ? -15.098 0.820 4.060 1.00 98.38 187 PRO A O 1
ATOM 1497 N N . PHE A 1 188 ? -13.588 0.096 5.551 1.00 98.56 188 PHE A N 1
ATOM 1498 C CA . PHE A 1 188 ? -12.808 1.332 5.577 1.00 98.56 188 PHE A CA 1
ATOM 1499 C C . PHE A 1 188 ? -11.843 1.422 4.395 1.00 98.56 188 PHE A C 1
ATOM 1501 O O . PHE A 1 188 ? -11.744 2.486 3.786 1.00 98.56 188 PHE A O 1
ATOM 1508 N N . ASN A 1 189 ? -11.256 0.299 3.970 1.00 98.38 189 ASN A N 1
ATOM 1509 C CA . ASN A 1 189 ? -10.498 0.226 2.717 1.00 98.38 189 ASN A CA 1
ATOM 1510 C C . ASN A 1 189 ? -11.405 0.598 1.532 1.00 98.38 189 ASN A C 1
ATOM 1512 O O . ASN A 1 189 ? -11.037 1.406 0.681 1.00 98.38 189 ASN A O 1
ATOM 1516 N N . LYS A 1 190 ? -12.655 0.106 1.528 1.00 98.38 190 LYS A N 1
ATOM 1517 C CA . LYS A 1 190 ? -13.657 0.449 0.509 1.00 98.38 190 LYS A CA 1
ATOM 1518 C C . LYS A 1 190 ? -13.904 1.954 0.408 1.00 98.38 190 LYS A C 1
ATOM 1520 O O . LYS A 1 190 ? -14.067 2.450 -0.700 1.00 98.38 190 LYS A O 1
ATOM 1525 N N . ARG A 1 191 ? -13.919 2.691 1.525 1.00 98.31 191 ARG A N 1
ATOM 1526 C CA . ARG A 1 191 ? -14.122 4.152 1.500 1.00 98.31 191 ARG A CA 1
ATOM 1527 C C . ARG A 1 191 ? -13.012 4.868 0.727 1.00 98.31 191 ARG A C 1
ATOM 1529 O O . ARG A 1 191 ? -13.304 5.805 -0.011 1.00 98.31 191 ARG A O 1
ATOM 1536 N N . ILE A 1 192 ? -11.770 4.406 0.868 1.00 98.12 192 ILE A N 1
ATOM 1537 C CA . ILE A 1 192 ? -10.617 4.919 0.117 1.00 98.12 192 ILE A CA 1
ATOM 1538 C C . ILE A 1 192 ? -10.769 4.563 -1.369 1.00 98.12 192 ILE A C 1
ATOM 1540 O O . ILE A 1 192 ? -10.689 5.440 -2.231 1.00 98.12 192 ILE A O 1
ATOM 1544 N N . TYR A 1 193 ? -11.092 3.306 -1.686 1.00 98.31 193 TYR A N 1
ATOM 1545 C CA . TYR A 1 193 ? -11.283 2.871 -3.074 1.00 98.31 193 TYR A CA 1
ATOM 1546 C C . TYR A 1 193 ? -12.457 3.551 -3.784 1.00 98.31 193 TYR A C 1
ATOM 1548 O O . TYR A 1 193 ? -12.353 3.887 -4.959 1.00 98.31 193 TYR A O 1
ATOM 1556 N N . ASP A 1 194 ? -13.565 3.808 -3.089 1.00 98.06 194 ASP A N 1
ATOM 1557 C CA . ASP A 1 194 ? -14.703 4.549 -3.644 1.00 98.06 194 ASP A CA 1
ATOM 1558 C C . ASP A 1 194 ? -14.322 5.983 -4.035 1.00 98.06 194 ASP A C 1
ATOM 1560 O O . ASP A 1 194 ? -14.927 6.554 -4.942 1.00 98.06 194 ASP A O 1
ATOM 1564 N N . ARG A 1 195 ? -13.322 6.565 -3.361 1.00 97.69 195 ARG A N 1
ATOM 1565 C CA . ARG A 1 195 ? -12.852 7.925 -3.622 1.00 97.69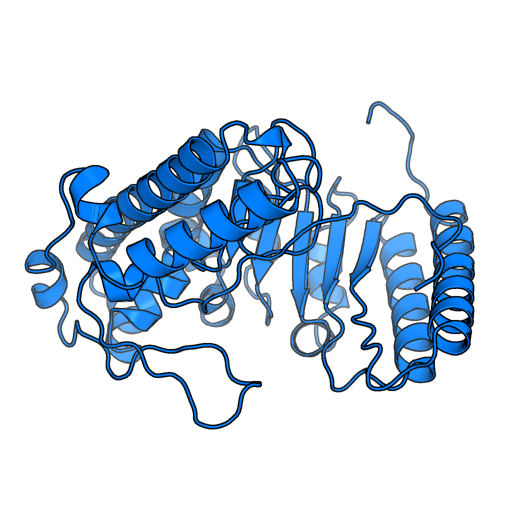 195 ARG A CA 1
ATOM 1566 C C . ARG A 1 195 ? -11.814 7.988 -4.741 1.00 97.69 195 ARG A C 1
ATOM 1568 O O . ARG A 1 195 ? -11.898 8.885 -5.576 1.00 97.69 195 ARG A O 1
ATOM 1575 N N . PHE A 1 196 ? -10.855 7.065 -4.751 1.00 97.69 196 PHE A N 1
ATOM 1576 C CA . PHE A 1 196 ? -9.657 7.157 -5.598 1.00 97.69 196 PHE A CA 1
ATOM 1577 C C . PHE A 1 196 ? -9.527 6.033 -6.639 1.00 97.69 196 PHE A C 1
ATOM 1579 O O . PHE A 1 196 ? -8.586 6.018 -7.433 1.00 97.69 196 PHE A O 1
ATOM 1586 N N . GLY A 1 197 ? -10.477 5.100 -6.664 1.00 97.69 197 GLY A N 1
ATOM 1587 C CA . GLY A 1 197 ? -10.497 3.961 -7.574 1.00 97.69 197 GLY A CA 1
ATOM 1588 C C . GLY A 1 197 ? -9.994 2.666 -6.942 1.00 97.69 197 GLY A C 1
ATOM 1589 O O . GLY A 1 197 ? -9.260 2.657 -5.960 1.00 97.69 197 GLY A O 1
ATOM 1590 N N . TYR A 1 198 ? -10.383 1.543 -7.537 1.00 97.50 198 TYR A N 1
ATOM 1591 C CA . TYR A 1 198 ? -10.055 0.200 -7.053 1.00 97.50 198 TYR A CA 1
ATOM 1592 C C . TYR A 1 198 ? -8.730 -0.275 -7.652 1.00 97.50 198 TYR A C 1
ATOM 1594 O O . TYR A 1 198 ? -8.732 -1.106 -8.558 1.00 97.50 198 TYR A O 1
ATOM 1602 N N . GLY A 1 199 ? -7.624 0.319 -7.208 1.00 96.88 199 GLY A N 1
ATOM 1603 C CA . GLY A 1 199 ? -6.276 -0.008 -7.664 1.00 96.88 199 GLY A CA 1
ATOM 1604 C C . GLY A 1 199 ? -5.704 -1.220 -6.951 1.00 96.88 199 GLY A C 1
ATOM 1605 O O . GLY A 1 199 ? -5.971 -2.358 -7.347 1.00 96.88 199 GLY A O 1
ATOM 1606 N N . GLY A 1 200 ? -4.919 -0.959 -5.909 1.00 96.69 200 GLY A N 1
ATOM 1607 C CA . GLY A 1 200 ? -4.106 -1.959 -5.231 1.00 96.69 200 GLY A CA 1
ATOM 1608 C C . GLY A 1 200 ? -4.428 -2.169 -3.758 1.00 96.69 200 GLY A C 1
ATOM 1609 O O . GLY A 1 200 ? -5.025 -1.328 -3.083 1.00 96.69 200 GLY A O 1
ATOM 1610 N N . PHE A 1 201 ? -3.991 -3.311 -3.251 1.00 97.81 201 PHE A N 1
ATOM 1611 C CA . PHE A 1 201 ? -3.943 -3.612 -1.828 1.00 97.81 201 PHE A CA 1
ATOM 1612 C C . PHE A 1 201 ? -2.580 -4.192 -1.486 1.00 97.81 201 PHE A C 1
ATOM 1614 O O . PHE A 1 201 ? -2.027 -4.963 -2.273 1.00 97.81 201 PHE A O 1
ATOM 1621 N N . HIS A 1 202 ? -2.071 -3.853 -0.310 1.00 97.62 202 HIS A N 1
ATOM 1622 C CA . HIS A 1 202 ? -0.822 -4.391 0.190 1.00 97.62 202 HIS A CA 1
ATOM 1623 C C . HIS A 1 202 ? -0.974 -5.062 1.544 1.00 97.62 202 HIS A C 1
ATOM 1625 O O . HIS A 1 202 ? -1.620 -4.545 2.451 1.00 97.62 202 HIS A O 1
ATOM 1631 N N . ASN A 1 203 ? -0.328 -6.213 1.655 1.00 97.25 203 ASN A N 1
ATOM 1632 C CA . ASN A 1 203 ? 0.001 -6.878 2.902 1.00 97.25 203 ASN A CA 1
ATOM 1633 C C . ASN A 1 203 ? 1.336 -7.582 2.664 1.00 97.25 203 ASN A C 1
ATOM 1635 O O . ASN A 1 203 ? 1.462 -8.360 1.716 1.00 97.25 203 ASN A O 1
ATOM 1639 N N . CYS A 1 204 ? 2.323 -7.340 3.513 1.00 95.12 204 CYS A N 1
ATOM 1640 C CA . CYS A 1 204 ? 3.590 -8.052 3.497 1.00 95.12 204 CYS A CA 1
ATOM 1641 C C . CYS A 1 204 ? 3.363 -9.572 3.564 1.00 95.12 204 CYS A C 1
ATOM 1643 O O . CYS A 1 204 ? 3.923 -10.326 2.769 1.00 95.12 204 CYS A O 1
ATOM 1645 N N . GLY A 1 205 ? 2.479 -10.011 4.455 1.00 95.69 205 GLY A N 1
ATOM 1646 C CA . GLY A 1 205 ? 2.220 -11.409 4.767 1.00 95.69 205 GLY A CA 1
ATOM 1647 C C . GLY A 1 205 ? 2.469 -11.708 6.255 1.00 95.69 205 GLY A C 1
ATOM 1648 O O . GLY A 1 205 ? 3.153 -10.941 6.935 1.00 95.69 205 GLY A O 1
ATOM 1649 N N . PRO A 1 206 ? 1.965 -12.835 6.786 1.00 97.06 206 PRO A N 1
ATOM 1650 C CA . PRO A 1 206 ? 1.160 -13.847 6.099 1.00 97.06 206 PRO A CA 1
ATOM 1651 C C . PRO A 1 206 ? -0.241 -13.368 5.675 1.00 97.06 206 PRO A C 1
ATOM 1653 O O . PRO A 1 206 ? -0.685 -12.280 6.042 1.00 97.06 206 PRO A O 1
ATOM 1656 N N . HIS A 1 207 ? -0.951 -14.193 4.903 1.00 98.00 207 HIS A N 1
ATOM 1657 C CA . HIS A 1 207 ? -2.183 -13.847 4.187 1.00 98.00 207 HIS A CA 1
ATOM 1658 C C . HIS A 1 207 ? -3.409 -14.660 4.621 1.00 98.00 207 HIS A C 1
ATOM 1660 O O . HIS A 1 207 ? -4.121 -15.202 3.768 1.00 98.00 207 HIS A O 1
ATOM 1666 N N . PRO A 1 208 ? -3.756 -14.725 5.920 1.00 97.75 208 PRO A N 1
ATOM 1667 C CA . PRO A 1 208 ? -4.943 -15.461 6.365 1.00 97.75 208 PRO A CA 1
ATOM 1668 C C . PRO A 1 208 ? -6.239 -14.927 5.728 1.00 97.75 208 PRO A C 1
ATOM 1670 O O . PRO A 1 208 ? -7.227 -15.653 5.644 1.00 97.75 208 PRO A O 1
ATOM 1673 N N . CYS A 1 209 ? -6.221 -13.683 5.240 1.00 98.12 209 CYS A N 1
ATOM 1674 C CA . CYS A 1 209 ? -7.350 -12.980 4.642 1.00 98.12 209 CYS A CA 1
ATOM 1675 C C . CYS A 1 209 ? -7.301 -12.892 3.101 1.00 98.12 209 CYS A C 1
ATOM 1677 O O . CYS A 1 209 ? -8.114 -12.169 2.526 1.00 98.12 209 CYS A O 1
ATOM 1679 N N . ALA A 1 210 ? -6.396 -13.615 2.420 1.00 97.81 210 ALA A N 1
ATOM 1680 C CA . ALA A 1 210 ? -6.168 -13.510 0.968 1.00 97.81 210 ALA A CA 1
ATOM 1681 C C . ALA A 1 210 ? -7.453 -13.542 0.123 1.00 97.81 210 ALA A C 1
ATOM 1683 O O . ALA A 1 210 ? -7.640 -12.721 -0.777 1.00 97.81 210 ALA A O 1
ATOM 1684 N N . SER A 1 211 ? -8.380 -14.450 0.445 1.00 95.25 211 SER A N 1
ATOM 1685 C CA . SER A 1 211 ? -9.649 -14.607 -0.275 1.00 95.25 211 SER A CA 1
ATOM 1686 C C . SER A 1 211 ? -10.553 -13.370 -0.242 1.00 95.25 211 SER A C 1
ATOM 1688 O O . SER A 1 211 ? -11.492 -13.277 -1.030 1.00 95.25 211 SER A O 1
ATOM 1690 N N . ASN A 1 212 ? -10.290 -12.421 0.656 1.00 97.00 212 ASN A N 1
ATOM 1691 C CA . ASN A 1 212 ? -11.157 -11.286 0.938 1.00 97.00 212 ASN A CA 1
ATOM 1692 C C . ASN A 1 212 ? -10.591 -9.963 0.396 1.00 97.00 212 ASN A C 1
ATOM 1694 O O . ASN A 1 212 ? -11.298 -8.955 0.427 1.00 97.00 212 ASN A O 1
ATOM 1698 N N . TYR A 1 213 ? -9.363 -9.962 -0.139 1.00 97.88 213 TYR A N 1
ATOM 1699 C CA . TYR A 1 213 ? -8.677 -8.741 -0.571 1.00 97.88 213 TYR A CA 1
ATOM 1700 C C . TYR A 1 213 ? -9.304 -8.078 -1.793 1.00 97.88 213 TYR A C 1
ATOM 1702 O O . TYR A 1 213 ? -9.359 -6.861 -1.842 1.00 97.88 213 TYR A O 1
ATOM 1710 N N . ILE A 1 214 ? -9.773 -8.835 -2.790 1.00 96.50 214 ILE A N 1
ATOM 1711 C CA . ILE A 1 214 ? -10.080 -8.247 -4.110 1.00 96.50 214 ILE A CA 1
ATOM 1712 C C . ILE A 1 214 ? -11.543 -7.852 -4.325 1.00 96.50 214 ILE A C 1
ATOM 1714 O O . ILE A 1 214 ? -11.810 -7.013 -5.184 1.00 96.50 214 ILE A O 1
ATOM 1718 N N . ASP A 1 215 ? -12.494 -8.449 -3.605 1.00 95.50 215 ASP A N 1
ATOM 1719 C CA . ASP A 1 215 ? -13.924 -8.325 -3.916 1.00 95.50 215 ASP A CA 1
ATOM 1720 C C . ASP A 1 215 ? -14.630 -7.264 -3.078 1.00 95.50 215 ASP A C 1
ATOM 1722 O O . ASP A 1 215 ? -14.914 -7.483 -1.902 1.00 95.50 215 ASP A O 1
ATOM 1726 N N . TYR A 1 216 ? -15.044 -6.166 -3.710 1.00 96.19 216 TYR A N 1
ATOM 1727 C CA . TYR A 1 216 ? -15.767 -5.062 -3.072 1.00 96.19 216 TYR A CA 1
ATOM 1728 C C . TYR A 1 216 ? -17.160 -4.865 -3.689 1.00 96.19 216 TYR A C 1
ATOM 1730 O O . TYR A 1 216 ? -17.556 -3.770 -4.100 1.00 96.19 216 TYR A O 1
ATOM 1738 N N . GLY A 1 217 ? -17.926 -5.956 -3.762 1.00 91.06 217 GLY A N 1
ATOM 1739 C CA . GLY A 1 217 ? -19.253 -5.978 -4.377 1.00 91.06 217 GLY A CA 1
ATOM 1740 C C . GLY A 1 217 ? -19.162 -5.994 -5.902 1.00 91.06 217 GLY A C 1
ATOM 1741 O O . GLY A 1 217 ? -18.660 -6.954 -6.479 1.00 91.06 217 GLY A O 1
ATOM 1742 N N . ASN A 1 218 ? -19.648 -4.937 -6.559 1.00 92.00 218 ASN A N 1
ATOM 1743 C CA . ASN A 1 218 ? -19.594 -4.820 -8.025 1.00 92.00 218 ASN A CA 1
ATOM 1744 C C . ASN A 1 218 ? -18.221 -4.368 -8.548 1.00 92.00 218 ASN A C 1
ATOM 1746 O O . ASN A 1 218 ? -17.989 -4.408 -9.754 1.00 92.00 218 ASN A O 1
ATOM 1750 N N . ASN A 1 219 ? -17.328 -3.938 -7.655 1.00 95.00 219 ASN A N 1
ATOM 1751 C CA . ASN A 1 219 ? -15.981 -3.495 -7.989 1.00 95.00 219 ASN A CA 1
ATOM 1752 C C . ASN A 1 219 ? -14.947 -4.520 -7.521 1.00 95.00 219 ASN A C 1
ATOM 1754 O O . ASN A 1 219 ? -15.167 -5.241 -6.543 1.00 95.00 219 ASN A O 1
ATOM 1758 N N . LYS A 1 220 ? -13.808 -4.556 -8.215 1.00 95.75 220 LYS A N 1
ATOM 1759 C CA . LYS A 1 220 ? -12.678 -5.427 -7.894 1.00 95.75 220 LYS A CA 1
ATOM 1760 C C . LYS A 1 220 ? -11.376 -4.650 -7.957 1.00 95.75 220 LYS A C 1
ATOM 1762 O O . LYS A 1 220 ? -11.226 -3.807 -8.844 1.00 95.75 220 LYS A O 1
ATOM 1767 N N . LEU A 1 221 ? -10.456 -4.972 -7.054 1.00 96.62 221 LEU A N 1
ATOM 1768 C CA . LEU A 1 221 ? -9.081 -4.485 -7.140 1.00 96.62 221 LEU A CA 1
ATOM 1769 C C . LEU A 1 221 ? -8.379 -5.030 -8.383 1.00 96.62 221 LEU A C 1
ATOM 1771 O O . LEU A 1 221 ? -8.718 -6.104 -8.886 1.00 96.62 221 LEU A O 1
ATOM 1775 N N . LYS A 1 222 ? -7.400 -4.268 -8.867 1.00 95.94 222 LYS A N 1
ATOM 1776 C CA . LYS A 1 222 ? -6.574 -4.602 -10.031 1.00 95.94 222 LYS A CA 1
ATOM 1777 C C . LYS A 1 222 ? -5.232 -5.201 -9.647 1.00 95.94 222 LYS A C 1
ATOM 1779 O O . LYS A 1 222 ? -4.679 -5.967 -10.433 1.00 95.94 222 LYS A O 1
ATOM 1784 N N . ALA A 1 223 ? -4.738 -4.893 -8.453 1.00 97.00 223 ALA A N 1
ATOM 1785 C CA . ALA A 1 223 ? -3.432 -5.332 -8.003 1.00 97.00 223 ALA A CA 1
ATOM 1786 C C . ALA A 1 223 ? -3.436 -5.765 -6.534 1.00 97.00 223 ALA A C 1
ATOM 1788 O O . ALA A 1 223 ? -4.160 -5.205 -5.713 1.00 97.00 223 ALA A O 1
ATOM 1789 N N . ILE A 1 224 ? -2.587 -6.737 -6.217 1.00 97.38 224 ILE A N 1
ATOM 1790 C CA . ILE A 1 224 ? -2.135 -7.037 -4.861 1.00 97.38 224 ILE A CA 1
ATOM 1791 C C . ILE A 1 224 ? -0.616 -6.927 -4.864 1.00 97.38 224 ILE A C 1
ATOM 1793 O O . ILE A 1 224 ? 0.030 -7.473 -5.756 1.00 97.38 224 ILE A O 1
ATOM 1797 N N . ASN A 1 225 ? -0.055 -6.245 -3.876 1.00 95.62 225 ASN A N 1
ATOM 1798 C CA . ASN A 1 225 ? 1.377 -6.189 -3.636 1.00 95.62 225 ASN A CA 1
ATOM 1799 C C . ASN A 1 225 ? 1.698 -6.889 -2.307 1.00 95.62 225 ASN A C 1
ATOM 1801 O O . ASN A 1 225 ? 0.996 -6.691 -1.317 1.00 95.62 225 ASN A O 1
ATOM 1805 N N . CYS A 1 226 ? 2.733 -7.723 -2.277 1.00 96.75 226 CYS A N 1
ATOM 1806 C CA . CYS A 1 226 ? 3.147 -8.409 -1.057 1.00 96.75 226 CYS A CA 1
ATOM 1807 C C . CYS A 1 226 ? 4.649 -8.678 -1.014 1.00 96.75 226 CYS A C 1
ATOM 1809 O O . CYS A 1 226 ? 5.305 -8.784 -2.052 1.00 96.75 226 CYS A O 1
ATOM 1811 N N . SER A 1 227 ? 5.166 -8.878 0.195 1.00 94.88 227 SER A N 1
ATOM 1812 C CA . SER A 1 227 ? 6.539 -9.319 0.423 1.00 94.88 227 SER A CA 1
ATOM 1813 C C . SER A 1 227 ? 6.716 -10.771 -0.001 1.00 94.88 227 SER A C 1
ATOM 1815 O O . SER A 1 227 ? 6.003 -11.655 0.485 1.00 94.88 227 SER A O 1
ATOM 1817 N N . LEU A 1 228 ? 7.680 -11.064 -0.877 1.00 94.25 228 LEU A N 1
ATOM 1818 C CA . LEU A 1 228 ? 7.965 -12.451 -1.232 1.00 94.25 228 LEU A CA 1
ATOM 1819 C C . LEU A 1 228 ? 8.507 -13.213 -0.021 1.00 94.25 228 LEU A C 1
ATOM 1821 O O . LEU A 1 228 ? 8.094 -14.352 0.191 1.00 94.25 228 LEU A O 1
ATOM 1825 N N . GLN A 1 229 ? 9.367 -12.599 0.797 1.00 92.56 229 GLN A N 1
ATOM 1826 C CA . GLN A 1 229 ? 9.928 -13.227 1.996 1.00 92.56 229 GLN A CA 1
ATOM 1827 C C . GLN A 1 229 ? 8.842 -13.792 2.924 1.00 92.56 229 GLN A C 1
ATOM 1829 O O . GLN A 1 229 ? 8.920 -14.957 3.334 1.00 92.56 229 GLN A O 1
ATOM 1834 N N . TYR A 1 230 ? 7.814 -12.997 3.231 1.00 94.25 230 TYR A N 1
ATOM 1835 C CA . TYR A 1 230 ? 6.748 -13.412 4.148 1.00 94.25 230 TYR A CA 1
ATOM 1836 C C . TYR A 1 230 ? 5.677 -14.275 3.472 1.00 94.25 230 TYR A C 1
ATOM 1838 O O . TYR A 1 230 ? 5.077 -15.127 4.128 1.00 94.25 230 TYR A O 1
ATOM 1846 N N . THR A 1 231 ? 5.495 -14.138 2.157 1.00 96.38 231 THR A N 1
ATOM 1847 C CA . THR A 1 231 ? 4.481 -14.889 1.395 1.00 96.38 231 THR A CA 1
ATOM 1848 C C . THR A 1 231 ? 4.963 -16.267 0.939 1.00 96.38 231 THR A C 1
ATOM 1850 O O . THR A 1 231 ? 4.161 -17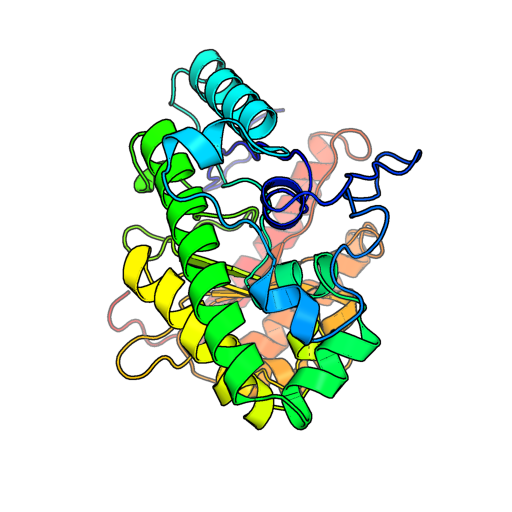.187 0.778 1.00 96.38 231 THR A O 1
ATOM 1853 N N . TYR A 1 232 ? 6.268 -16.457 0.716 1.00 94.06 232 TYR A N 1
ATOM 1854 C CA . TYR A 1 232 ? 6.793 -17.617 -0.020 1.00 94.06 232 TYR A CA 1
ATOM 1855 C C . TYR A 1 232 ? 6.390 -18.966 0.591 1.00 94.06 232 TYR A C 1
ATOM 1857 O O . TYR A 1 232 ? 6.068 -19.908 -0.132 1.00 94.06 232 TYR A O 1
ATOM 1865 N N . LYS A 1 233 ? 6.335 -19.062 1.926 1.00 94.06 233 LYS A N 1
ATOM 1866 C CA . LYS A 1 233 ? 5.958 -20.304 2.627 1.00 94.06 233 LYS A CA 1
ATOM 1867 C C . LYS A 1 233 ? 4.514 -20.743 2.371 1.00 94.06 233 LYS A C 1
ATOM 1869 O O . LYS A 1 233 ? 4.213 -21.923 2.526 1.00 94.06 233 LYS A O 1
ATOM 1874 N N . GLU A 1 234 ? 3.640 -19.824 1.982 1.00 95.81 234 GLU A N 1
ATOM 1875 C CA . GLU A 1 234 ? 2.219 -20.072 1.717 1.00 95.81 234 GLU A CA 1
ATOM 1876 C C . GLU A 1 234 ? 1.807 -19.682 0.293 1.00 95.81 234 GLU A C 1
ATOM 1878 O O . GLU A 1 234 ? 0.620 -19.542 -0.004 1.00 95.81 234 GLU A O 1
ATOM 1883 N N . ILE A 1 235 ? 2.784 -19.546 -0.609 1.00 96.62 235 ILE A N 1
ATOM 1884 C CA . ILE A 1 235 ? 2.581 -19.014 -1.959 1.00 96.62 235 ILE A CA 1
ATOM 1885 C C . ILE A 1 235 ? 1.502 -19.765 -2.746 1.00 96.62 235 ILE A C 1
ATOM 1887 O O . ILE A 1 235 ? 0.741 -19.152 -3.490 1.00 96.62 235 ILE A O 1
ATOM 1891 N N . GLU A 1 236 ? 1.390 -21.083 -2.553 1.00 96.88 236 GLU A N 1
ATOM 1892 C CA . GLU A 1 236 ? 0.360 -21.901 -3.198 1.00 96.88 236 GLU A CA 1
ATOM 1893 C C . GLU A 1 236 ? -1.046 -21.471 -2.760 1.00 96.88 236 GLU A C 1
ATOM 1895 O O . GLU A 1 236 ? -1.891 -21.199 -3.608 1.00 96.88 236 GLU A O 1
ATOM 1900 N N . TYR A 1 237 ? -1.276 -21.344 -1.448 1.00 97.25 237 TYR A N 1
ATOM 1901 C CA . TYR A 1 237 ? -2.555 -20.899 -0.887 1.00 97.25 237 TYR A CA 1
ATOM 1902 C C . TYR A 1 237 ? -2.878 -19.456 -1.292 1.00 97.25 237 TYR A C 1
ATOM 1904 O O . TYR A 1 237 ? -4.001 -19.162 -1.715 1.00 97.25 237 TYR A O 1
ATOM 1912 N N . PHE A 1 238 ? -1.884 -18.569 -1.213 1.00 98.19 238 PHE A N 1
ATOM 1913 C CA . PHE A 1 238 ? -2.028 -17.176 -1.617 1.00 98.19 238 PHE A CA 1
ATOM 1914 C C . PHE A 1 238 ? -2.447 -17.066 -3.087 1.00 98.19 238 PHE A C 1
ATOM 1916 O O . PHE A 1 238 ? -3.475 -16.468 -3.395 1.00 98.19 238 PHE A O 1
ATOM 1923 N N . MET A 1 239 ? -1.724 -17.715 -4.006 1.00 97.69 239 MET A N 1
ATOM 1924 C CA . MET A 1 239 ? -2.074 -17.694 -5.428 1.00 97.69 239 MET A CA 1
ATOM 1925 C C . MET A 1 239 ? -3.405 -18.404 -5.717 1.00 97.69 239 MET A C 1
ATOM 1927 O O . MET A 1 239 ? -4.173 -17.942 -6.561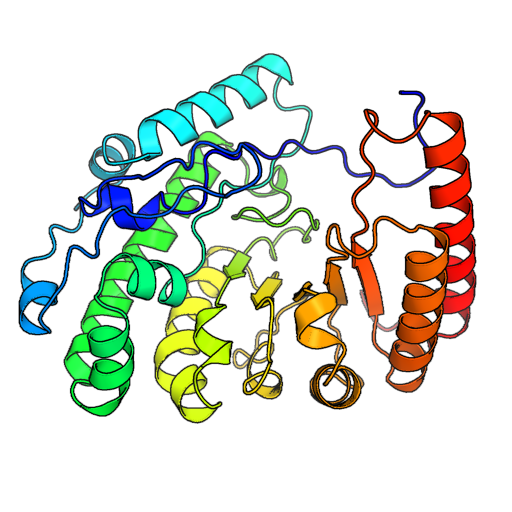 1.00 97.69 239 MET A O 1
ATOM 1931 N N . ASP A 1 240 ? -3.724 -19.504 -5.028 1.00 97.75 240 ASP A N 1
ATOM 1932 C CA . ASP A 1 240 ? -5.008 -20.194 -5.205 1.00 97.75 240 ASP A CA 1
ATOM 1933 C C . ASP A 1 240 ? -6.207 -19.320 -4.815 1.00 97.75 240 ASP A C 1
ATOM 1935 O O . ASP A 1 240 ? -7.262 -19.428 -5.445 1.00 97.75 240 ASP A O 1
ATOM 1939 N N . SER A 1 241 ? -6.028 -18.385 -3.877 1.00 97.56 241 SER A N 1
ATOM 1940 C CA . SER A 1 241 ? -7.053 -17.398 -3.504 1.00 97.56 241 SER A CA 1
ATOM 1941 C C . SER A 1 241 ? -7.422 -16.446 -4.652 1.00 97.56 241 SER A C 1
ATOM 1943 O O . SER A 1 241 ? -8.528 -15.904 -4.676 1.00 97.56 241 SER A O 1
ATOM 1945 N N . PHE A 1 242 ? -6.541 -16.290 -5.646 1.00 97.06 242 PHE A N 1
ATOM 1946 C CA . PHE A 1 242 ? -6.743 -15.415 -6.805 1.00 97.06 242 PHE A CA 1
ATOM 1947 C C . PHE A 1 242 ? -6.861 -16.170 -8.132 1.00 97.06 242 PHE A C 1
ATOM 1949 O O . PHE A 1 242 ? -6.978 -15.553 -9.189 1.00 97.06 242 PHE A O 1
ATOM 1956 N N . LYS A 1 243 ? -6.852 -17.503 -8.119 1.00 95.25 243 LYS A N 1
ATOM 1957 C CA . LYS A 1 243 ? -6.821 -18.318 -9.337 1.00 95.25 243 LYS A CA 1
ATOM 1958 C C . LYS A 1 243 ? -7.924 -17.940 -10.334 1.00 95.25 243 LYS A C 1
ATOM 1960 O O . LYS A 1 243 ? -9.113 -17.955 -10.014 1.00 95.25 243 LYS A O 1
ATOM 1965 N N . GLY A 1 244 ? -7.519 -17.652 -11.572 1.00 88.75 244 GLY A N 1
ATOM 1966 C CA . GLY A 1 244 ? -8.418 -17.269 -12.664 1.00 88.75 244 GLY A CA 1
ATOM 1967 C C . GLY A 1 244 ? -9.088 -15.901 -12.503 1.00 88.75 244 GLY A C 1
ATOM 1968 O O . GLY A 1 244 ? -10.052 -15.616 -13.214 1.00 88.75 244 GLY A O 1
ATOM 1969 N N . ARG A 1 245 ? -8.624 -15.071 -11.564 1.00 91.38 245 ARG A N 1
ATOM 1970 C CA . ARG A 1 245 ? -9.120 -13.710 -11.339 1.00 91.38 245 ARG A CA 1
ATOM 1971 C C . ARG A 1 245 ? -8.273 -12.720 -12.133 1.00 91.38 245 ARG A C 1
ATOM 1973 O O . ARG A 1 245 ? -7.076 -12.915 -12.314 1.00 91.38 245 ARG A O 1
ATOM 1980 N N . GLU A 1 246 ? -8.902 -11.644 -12.587 1.00 91.81 246 GLU A N 1
ATOM 1981 C CA . GLU A 1 246 ? -8.235 -10.545 -13.293 1.00 91.81 246 GLU A CA 1
ATOM 1982 C C . GLU A 1 246 ? -7.567 -9.609 -12.280 1.00 91.81 246 GLU A C 1
ATOM 1984 O O . GLU A 1 246 ? -8.085 -8.540 -11.964 1.00 91.81 246 GLU A O 1
ATOM 1989 N N . VAL A 1 247 ? -6.447 -10.066 -11.721 1.00 94.44 247 VAL A N 1
ATOM 1990 C CA . VAL A 1 247 ? -5.641 -9.330 -10.746 1.00 94.44 247 VAL A CA 1
ATOM 1991 C C . VAL A 1 247 ? -4.159 -9.549 -11.030 1.00 94.44 247 VAL A C 1
ATOM 1993 O O . VAL A 1 247 ? -3.741 -10.644 -11.416 1.00 94.44 247 VAL A O 1
ATOM 1996 N N . ILE A 1 248 ? -3.370 -8.496 -10.846 1.00 95.94 248 ILE A N 1
ATOM 1997 C CA . ILE A 1 248 ? -1.913 -8.538 -10.921 1.00 95.94 248 ILE A CA 1
ATOM 1998 C C . ILE A 1 248 ? -1.366 -8.778 -9.516 1.00 95.94 248 ILE A C 1
ATOM 2000 O O . ILE A 1 248 ? -1.749 -8.089 -8.574 1.00 95.94 248 ILE A O 1
ATOM 2004 N N . LEU A 1 249 ? -0.468 -9.746 -9.375 1.00 97.25 249 LEU A N 1
ATOM 2005 C CA . LEU A 1 249 ? 0.246 -10.009 -8.131 1.00 97.25 249 LEU A CA 1
ATOM 2006 C C . LEU A 1 249 ? 1.669 -9.462 -8.252 1.00 97.25 249 LEU A C 1
ATOM 2008 O O . LEU A 1 249 ? 2.495 -10.037 -8.962 1.00 97.25 249 LEU A O 1
ATOM 2012 N N . TYR A 1 250 ? 1.943 -8.352 -7.577 1.00 96.94 250 TYR A N 1
ATOM 2013 C CA . TYR A 1 250 ? 3.282 -7.803 -7.421 1.00 96.94 250 TYR A CA 1
ATOM 2014 C C . TYR A 1 250 ? 3.961 -8.460 -6.219 1.00 96.94 250 TYR A C 1
ATOM 2016 O O . TYR A 1 250 ? 3.467 -8.387 -5.095 1.00 96.94 250 TYR A O 1
ATOM 2024 N N . PHE A 1 251 ? 5.103 -9.098 -6.455 1.00 95.81 251 PHE A N 1
ATOM 2025 C CA . PHE A 1 251 ? 5.928 -9.684 -5.402 1.00 95.81 251 PHE A CA 1
ATOM 2026 C C . PHE A 1 251 ? 7.145 -8.797 -5.183 1.00 95.81 251 PHE A C 1
ATOM 2028 O O . PHE A 1 251 ? 7.967 -8.664 -6.088 1.00 95.81 251 PHE A O 1
ATOM 2035 N N . LEU A 1 252 ? 7.259 -8.187 -4.005 1.00 93.75 252 LEU A N 1
ATOM 2036 C CA . LEU A 1 252 ? 8.440 -7.437 -3.592 1.00 93.75 252 LEU A CA 1
ATOM 2037 C C . LEU A 1 252 ? 9.562 -8.419 -3.251 1.00 93.75 252 LEU A C 1
ATOM 2039 O O . LEU A 1 252 ? 9.360 -9.350 -2.476 1.00 93.75 252 LEU A O 1
ATOM 2043 N N . PHE A 1 253 ? 10.730 -8.228 -3.855 1.00 91.88 253 PHE A N 1
ATOM 2044 C CA . PHE A 1 253 ? 11.931 -8.996 -3.548 1.00 91.88 253 PHE A CA 1
ATOM 2045 C C . PHE A 1 253 ? 12.791 -8.141 -2.615 1.00 91.88 253 PHE A C 1
ATOM 2047 O O . PHE A 1 253 ? 13.414 -7.179 -3.060 1.00 91.88 253 PHE A O 1
ATOM 2054 N N . GLU A 1 254 ? 12.788 -8.459 -1.321 1.00 81.62 254 GLU A N 1
ATOM 2055 C CA . GLU A 1 254 ? 13.583 -7.750 -0.312 1.00 81.62 254 GLU A CA 1
ATOM 2056 C C . GLU A 1 254 ? 15.092 -8.026 -0.414 1.00 81.62 254 GLU A C 1
ATOM 2058 O O . GLU A 1 254 ? 15.551 -8.871 -1.181 1.00 81.62 254 GLU A O 1
ATOM 2063 N N . GLU A 1 255 ? 15.867 -7.331 0.424 1.00 68.00 255 GLU A N 1
ATOM 2064 C CA . GLU A 1 255 ? 17.335 -7.355 0.476 1.00 68.00 255 GLU A CA 1
ATOM 2065 C C . GLU A 1 255 ? 17.949 -8.755 0.592 1.00 68.00 255 GLU A C 1
ATOM 2067 O O . GLU A 1 255 ? 19.028 -9.025 0.061 1.00 68.00 255 GLU A O 1
ATOM 2072 N N . GLU A 1 256 ? 17.246 -9.683 1.243 1.00 61.75 256 GLU A N 1
ATOM 2073 C CA . GLU A 1 256 ? 17.668 -11.084 1.351 1.00 61.75 256 GLU A CA 1
ATOM 2074 C C . GLU A 1 256 ? 17.769 -11.778 -0.021 1.00 61.75 256 GLU A C 1
ATOM 2076 O O . GLU A 1 256 ? 18.407 -12.825 -0.149 1.00 61.75 256 GLU A O 1
ATOM 2081 N N . PHE A 1 257 ? 17.187 -11.175 -1.061 1.00 60.94 257 PHE A N 1
ATOM 2082 C CA . PHE A 1 257 ? 17.218 -11.635 -2.441 1.00 60.94 257 PHE A CA 1
ATOM 2083 C C . PHE A 1 257 ? 18.156 -10.830 -3.344 1.00 60.94 257 PHE A C 1
ATOM 2085 O O . PHE A 1 257 ? 18.134 -11.069 -4.548 1.00 60.94 257 PHE A O 1
ATOM 2092 N N . TYR A 1 258 ? 19.031 -9.962 -2.813 1.00 69.81 258 TYR A N 1
ATOM 2093 C CA . TYR A 1 258 ? 20.051 -9.272 -3.623 1.00 69.81 258 TYR A CA 1
ATOM 2094 C C . TYR A 1 258 ? 21.000 -10.233 -4.372 1.00 69.81 258 TYR A C 1
ATOM 2096 O O . TYR A 1 258 ? 21.740 -9.810 -5.256 1.00 69.81 258 TYR A O 1
ATOM 2104 N N . ASP A 1 259 ? 20.976 -11.539 -4.092 1.00 86.44 259 ASP A N 1
ATOM 2105 C CA . ASP A 1 259 ? 21.489 -12.526 -5.043 1.00 86.44 259 ASP A CA 1
ATOM 2106 C C . ASP A 1 259 ? 20.568 -12.623 -6.273 1.00 86.44 259 ASP A C 1
ATOM 2108 O O . ASP A 1 259 ? 19.589 -13.376 -6.302 1.00 86.44 259 ASP A O 1
ATOM 2112 N N . CYS A 1 260 ? 20.945 -11.906 -7.334 1.00 88.38 260 CYS A N 1
ATOM 2113 C CA . CYS A 1 260 ? 20.245 -11.908 -8.617 1.00 88.38 260 CYS A CA 1
ATOM 2114 C C . CYS A 1 260 ? 19.968 -13.322 -9.158 1.00 88.38 260 CYS A C 1
ATOM 2116 O O . CYS A 1 260 ? 18.896 -13.579 -9.713 1.00 88.38 260 CYS A O 1
ATOM 2118 N N . LYS A 1 261 ? 20.898 -14.273 -8.993 1.00 90.38 261 LYS A N 1
ATOM 2119 C CA . LYS A 1 261 ? 20.690 -15.633 -9.501 1.00 90.38 261 LYS A CA 1
ATOM 2120 C C . LYS A 1 261 ? 19.527 -16.298 -8.772 1.00 90.38 261 LYS A C 1
ATOM 2122 O O . LYS A 1 261 ? 18.665 -16.900 -9.415 1.00 90.38 261 LYS A O 1
ATOM 2127 N N . ARG A 1 262 ? 19.480 -16.153 -7.446 1.00 91.12 262 ARG A N 1
ATOM 2128 C CA . ARG A 1 262 ? 18.373 -16.660 -6.635 1.00 91.12 262 ARG A CA 1
ATOM 2129 C C . ARG A 1 262 ? 17.064 -15.947 -6.972 1.00 91.12 262 ARG A C 1
ATOM 2131 O O . ARG A 1 262 ? 16.039 -16.617 -7.096 1.00 91.12 262 ARG A O 1
ATOM 2138 N N . ALA A 1 263 ? 17.093 -14.630 -7.171 1.00 93.00 263 ALA A N 1
ATOM 2139 C CA . ALA A 1 263 ? 15.920 -13.857 -7.570 1.00 93.00 263 ALA A CA 1
ATOM 2140 C C . ALA A 1 263 ? 15.349 -14.329 -8.924 1.00 93.00 263 ALA A C 1
ATOM 2142 O O . ALA A 1 263 ? 14.144 -14.539 -9.051 1.00 93.00 263 ALA A O 1
ATOM 2143 N N . LEU A 1 264 ? 16.204 -14.601 -9.915 1.00 94.12 264 LEU A N 1
ATOM 2144 C CA . LEU A 1 264 ? 15.798 -15.155 -11.212 1.00 94.12 264 LEU A CA 1
ATOM 2145 C C . LEU A 1 264 ? 15.192 -16.560 -11.101 1.00 94.12 264 LEU A C 1
ATOM 2147 O O . LEU A 1 264 ? 14.218 -16.868 -11.787 1.00 94.12 264 LEU A O 1
ATOM 2151 N N . GLU A 1 265 ? 15.762 -17.434 -10.269 1.00 94.62 265 GLU A N 1
ATOM 2152 C CA . GLU A 1 265 ? 15.201 -18.768 -10.008 1.00 94.62 265 GLU A CA 1
ATOM 2153 C C . GLU A 1 265 ? 13.805 -18.675 -9.382 1.00 94.62 265 GLU A C 1
ATOM 2155 O O . GLU A 1 265 ? 12.880 -19.349 -9.836 1.00 94.62 265 GLU A O 1
ATOM 2160 N N . LEU A 1 266 ? 13.639 -17.795 -8.393 1.00 94.25 266 LEU A N 1
ATOM 2161 C CA . LEU A 1 266 ? 12.351 -17.528 -7.756 1.00 94.25 266 LEU A CA 1
ATOM 2162 C C . LEU A 1 266 ? 11.341 -16.930 -8.734 1.00 94.25 266 LEU A C 1
ATOM 2164 O O . LEU A 1 266 ? 10.186 -17.343 -8.737 1.00 94.25 266 LEU A O 1
ATOM 2168 N N . TYR A 1 267 ? 11.759 -16.004 -9.599 1.00 96.31 267 TYR A N 1
ATOM 2169 C CA . TYR A 1 267 ? 10.857 -15.447 -10.599 1.00 96.31 267 TYR A CA 1
ATOM 2170 C C . TYR A 1 267 ? 10.374 -16.519 -11.585 1.00 96.31 267 TYR A C 1
ATOM 2172 O O . TYR A 1 267 ? 9.179 -16.588 -11.863 1.00 96.31 267 TYR A O 1
ATOM 2180 N N . ARG A 1 268 ? 11.255 -17.415 -12.052 1.00 96.62 268 ARG A N 1
ATOM 2181 C CA . ARG A 1 268 ? 10.843 -18.553 -12.897 1.00 96.62 268 ARG A CA 1
ATOM 2182 C C . ARG A 1 268 ? 9.821 -19.444 -12.195 1.00 96.62 268 ARG A C 1
ATOM 2184 O O . ARG A 1 268 ? 8.828 -19.824 -12.807 1.00 96.62 268 ARG A O 1
ATOM 2191 N N . GLU A 1 269 ? 10.040 -19.739 -10.916 1.00 96.12 269 GLU A N 1
ATOM 2192 C CA . GLU A 1 269 ? 9.095 -20.509 -10.108 1.00 96.12 269 GLU A CA 1
ATOM 2193 C C . GLU A 1 269 ? 7.736 -19.789 -9.980 1.00 96.12 269 GLU A C 1
ATOM 2195 O O . GLU A 1 269 ? 6.686 -20.406 -10.177 1.00 96.12 269 GLU A O 1
ATOM 2200 N N . LEU A 1 270 ? 7.735 -18.482 -9.699 1.00 96.50 270 LEU A N 1
ATOM 2201 C CA . LEU A 1 270 ? 6.511 -17.676 -9.626 1.00 96.50 270 LEU A CA 1
ATOM 2202 C C . LEU A 1 270 ? 5.780 -17.627 -10.973 1.00 96.50 270 LEU A C 1
ATOM 2204 O O . LEU A 1 270 ? 4.559 -17.762 -10.999 1.00 96.50 270 LEU A O 1
ATOM 2208 N N . ALA A 1 271 ? 6.508 -17.476 -12.080 1.00 96.50 271 ALA A N 1
ATOM 2209 C CA . ALA A 1 271 ? 5.956 -17.485 -13.431 1.00 96.50 271 ALA A CA 1
ATOM 2210 C C . ALA A 1 271 ? 5.299 -18.833 -13.766 1.00 96.50 271 ALA A C 1
ATOM 2212 O O . ALA A 1 271 ? 4.172 -18.873 -14.257 1.00 96.50 271 ALA A O 1
ATOM 2213 N N . GLU A 1 272 ? 5.947 -19.954 -13.439 1.00 96.06 272 GLU A N 1
ATOM 2214 C CA . GLU A 1 272 ? 5.368 -21.286 -13.628 1.00 96.06 272 GLU A CA 1
ATOM 2215 C C . GLU A 1 272 ? 4.072 -21.451 -12.815 1.00 96.06 272 GLU A C 1
ATOM 2217 O O . GLU A 1 272 ? 3.021 -21.805 -13.363 1.00 96.06 272 GLU A O 1
ATOM 2222 N N . LYS A 1 273 ? 4.110 -21.135 -11.513 1.00 96.00 273 LYS A N 1
ATOM 2223 C CA . LYS A 1 273 ? 2.938 -21.232 -10.626 1.00 96.00 273 LYS A CA 1
ATOM 2224 C C . LYS A 1 273 ? 1.802 -20.307 -11.050 1.00 96.00 273 LYS A C 1
ATOM 2226 O O . LYS A 1 273 ? 0.642 -20.730 -11.034 1.00 96.00 273 LYS A O 1
ATOM 2231 N N . GLY A 1 274 ? 2.121 -19.073 -11.433 1.00 96.06 274 GLY A N 1
ATOM 2232 C CA . GLY A 1 274 ? 1.160 -18.093 -11.922 1.00 96.06 274 GLY A CA 1
ATOM 2233 C C . GLY A 1 274 ? 0.515 -18.535 -13.235 1.00 96.06 274 GLY A C 1
ATOM 2234 O O . GLY A 1 274 ? -0.711 -18.502 -13.361 1.00 96.06 274 GLY A O 1
ATOM 2235 N N . SER A 1 275 ? 1.302 -19.091 -14.161 1.00 94.50 275 SER A N 1
ATOM 2236 C CA . SER A 1 275 ? 0.821 -19.622 -15.443 1.00 94.50 275 SER A CA 1
ATOM 2237 C C . SER A 1 275 ? -0.183 -20.759 -15.255 1.00 94.50 275 SER A C 1
ATOM 2239 O O . SER A 1 275 ? -1.286 -20.732 -15.813 1.00 94.50 275 SER A O 1
ATOM 2241 N N . MET A 1 276 ? 0.125 -21.712 -14.367 1.00 94.31 276 MET A N 1
ATOM 2242 C CA . MET A 1 276 ? -0.785 -22.811 -14.010 1.00 94.31 276 MET A CA 1
ATOM 2243 C C . MET A 1 276 ? -2.122 -22.332 -13.420 1.00 94.31 276 MET A C 1
ATOM 2245 O O . MET A 1 276 ? -3.124 -23.056 -13.465 1.00 94.31 276 MET A O 1
ATOM 2249 N N . ARG A 1 277 ? -2.152 -21.116 -12.868 1.00 94.62 277 ARG A N 1
ATOM 2250 C CA . ARG A 1 277 ? -3.319 -20.502 -12.220 1.00 94.62 277 ARG A CA 1
ATOM 2251 C C . ARG A 1 277 ? -3.985 -19.413 -13.053 1.00 94.62 277 ARG A C 1
ATOM 2253 O O . ARG A 1 277 ? -5.012 -18.888 -12.622 1.00 94.62 277 ARG A O 1
ATOM 2260 N N . ASN A 1 278 ? -3.457 -19.129 -14.244 1.00 93.94 278 ASN A N 1
ATOM 2261 C CA . ASN A 1 278 ? -3.877 -18.012 -15.085 1.00 93.94 278 ASN A CA 1
ATOM 2262 C C . ASN A 1 278 ? -3.886 -16.686 -14.302 1.00 93.94 278 ASN A C 1
ATOM 2264 O O . ASN A 1 278 ? -4.898 -15.988 -14.251 1.00 93.94 278 ASN A O 1
ATOM 2268 N N . LEU A 1 279 ? -2.764 -16.406 -13.646 1.00 95.38 279 LEU A N 1
ATOM 2269 C CA . LEU A 1 279 ? -2.491 -15.191 -12.886 1.00 95.38 279 LEU A CA 1
ATOM 2270 C C . LEU A 1 279 ? -1.367 -14.416 -13.554 1.00 95.38 279 LEU A C 1
ATOM 2272 O O . LEU A 1 279 ? -0.517 -15.021 -14.188 1.00 95.38 279 LEU A O 1
ATOM 2276 N N . VAL A 1 280 ? -1.339 -13.096 -13.390 1.00 95.25 280 VAL A N 1
ATOM 2277 C CA . VAL A 1 280 ? -0.184 -12.280 -13.782 1.00 95.25 280 VAL A CA 1
ATOM 2278 C C . VAL A 1 280 ? 0.638 -12.020 -12.527 1.00 95.25 280 VAL A C 1
ATOM 2280 O O . VAL A 1 280 ? 0.125 -11.467 -11.559 1.00 95.25 280 VAL A O 1
ATOM 2283 N N . CYS A 1 281 ? 1.901 -12.439 -12.534 1.00 95.94 281 CYS A N 1
ATOM 2284 C CA . CYS A 1 281 ? 2.814 -12.292 -11.400 1.00 95.94 281 CYS A CA 1
ATOM 2285 C C . CYS A 1 281 ? 4.005 -11.444 -11.836 1.00 95.94 281 CYS A C 1
ATOM 2287 O O . CYS A 1 281 ? 4.707 -11.827 -12.768 1.00 95.94 281 CYS A O 1
ATOM 2289 N N . ILE A 1 282 ? 4.219 -10.305 -11.187 1.00 94.69 282 ILE A N 1
ATOM 2290 C CA . ILE A 1 282 ? 5.267 -9.352 -11.550 1.00 94.69 282 ILE A CA 1
ATOM 2291 C C . ILE A 1 282 ? 6.265 -9.263 -10.392 1.00 94.69 282 ILE A C 1
ATOM 2293 O O . ILE A 1 282 ? 5.863 -8.942 -9.271 1.00 94.69 282 ILE A O 1
ATOM 2297 N N . PRO A 1 283 ? 7.557 -9.553 -10.621 1.00 93.88 283 PRO A N 1
ATOM 2298 C CA . PRO A 1 283 ? 8.581 -9.348 -9.615 1.00 93.88 283 PRO A CA 1
ATOM 2299 C C . PRO A 1 283 ? 8.916 -7.857 -9.532 1.00 93.88 283 PRO A C 1
ATOM 2301 O O . PRO A 1 283 ? 9.141 -7.197 -10.544 1.00 93.88 283 PRO A O 1
ATOM 2304 N N . SER A 1 284 ? 8.991 -7.339 -8.316 1.00 91.94 284 SER A N 1
ATOM 2305 C CA . SER A 1 284 ? 9.516 -6.014 -8.017 1.00 91.94 284 SER A CA 1
ATOM 2306 C C . SER A 1 284 ? 10.881 -6.182 -7.360 1.00 91.94 284 SER A C 1
ATOM 2308 O O . SER A 1 284 ? 10.972 -6.405 -6.152 1.00 91.94 284 SER A O 1
ATOM 2310 N N . TYR A 1 285 ? 11.934 -6.123 -8.178 1.00 90.88 285 TYR A N 1
ATOM 2311 C CA . TYR A 1 285 ? 13.318 -6.351 -7.766 1.00 90.88 285 TYR A CA 1
ATOM 2312 C C . TYR A 1 285 ? 14.103 -5.028 -7.725 1.00 90.88 285 TYR A C 1
ATOM 2314 O O . TYR A 1 285 ? 14.343 -4.441 -8.786 1.00 90.88 285 TYR A O 1
ATOM 2322 N N . PRO A 1 286 ? 14.491 -4.527 -6.537 1.00 87.25 286 PRO A N 1
ATOM 2323 C CA . PRO A 1 286 ? 15.252 -3.290 -6.421 1.00 87.25 286 PRO A CA 1
ATOM 2324 C C . PRO A 1 286 ? 16.695 -3.479 -6.909 1.00 87.25 286 PRO A C 1
ATOM 2326 O O . PRO A 1 286 ? 17.376 -4.442 -6.556 1.00 87.25 286 PRO A O 1
ATOM 2329 N N . LEU A 1 287 ? 17.176 -2.524 -7.706 1.00 86.75 287 LEU A N 1
ATOM 2330 C CA . LEU A 1 287 ? 18.553 -2.466 -8.193 1.00 86.75 287 LEU A CA 1
ATOM 2331 C C . LEU A 1 287 ? 19.205 -1.171 -7.714 1.00 86.75 287 LEU A C 1
ATOM 2333 O O . LEU A 1 287 ? 18.799 -0.083 -8.120 1.00 86.75 287 LEU A O 1
ATOM 2337 N N . ASP A 1 288 ? 20.231 -1.292 -6.872 1.00 82.25 288 ASP A N 1
ATOM 2338 C CA . ASP A 1 288 ? 20.995 -0.150 -6.374 1.00 82.25 288 ASP A CA 1
ATOM 2339 C C . ASP A 1 288 ? 22.266 0.076 -7.208 1.00 82.25 288 ASP A C 1
ATOM 2341 O O . ASP A 1 288 ? 23.139 -0.787 -7.305 1.00 82.25 288 ASP A O 1
ATOM 2345 N N . SER A 1 289 ? 22.395 1.278 -7.768 1.00 83.31 289 SER A N 1
ATOM 2346 C CA . SER A 1 289 ? 23.590 1.735 -8.488 1.00 83.31 289 SER A CA 1
ATOM 2347 C C . SER A 1 289 ? 24.857 1.845 -7.625 1.00 83.31 289 SER A C 1
ATOM 2349 O O . SER A 1 289 ? 25.955 1.964 -8.166 1.00 83.31 289 SER A O 1
ATOM 2351 N N . SER A 1 290 ? 24.730 1.829 -6.294 1.00 84.75 290 SER A N 1
ATOM 2352 C CA . SER A 1 290 ? 25.869 1.751 -5.372 1.00 84.75 290 SER A CA 1
ATOM 2353 C C . SER A 1 290 ? 26.473 0.341 -5.312 1.00 84.75 290 SER A C 1
ATOM 2355 O O . SER A 1 290 ? 27.655 0.188 -4.995 1.00 84.75 290 SER A O 1
ATOM 2357 N N . VAL A 1 291 ? 25.675 -0.672 -5.665 1.00 85.25 291 VAL A N 1
ATOM 2358 C CA . VAL A 1 291 ? 26.039 -2.094 -5.647 1.00 85.25 291 VAL A CA 1
ATOM 2359 C C . VAL A 1 291 ? 26.355 -2.599 -7.054 1.00 85.25 291 VAL A C 1
ATOM 2361 O O . VAL A 1 291 ? 27.334 -3.320 -7.236 1.00 85.25 291 VAL A O 1
ATOM 2364 N N . TYR A 1 292 ? 25.556 -2.205 -8.048 1.00 86.75 292 TYR A N 1
ATOM 2365 C CA . TYR A 1 292 ? 25.649 -2.688 -9.425 1.00 86.75 292 TYR A CA 1
ATOM 2366 C C . TYR A 1 292 ? 26.085 -1.590 -10.392 1.00 86.75 292 TYR A C 1
ATOM 2368 O O . TYR A 1 292 ? 25.586 -0.465 -10.369 1.00 86.75 292 TYR A O 1
ATOM 2376 N N . SER A 1 293 ? 26.967 -1.942 -11.322 1.00 89.88 293 SER A N 1
ATOM 2377 C CA . SER A 1 293 ? 27.287 -1.098 -12.473 1.00 89.88 293 SER A CA 1
ATOM 2378 C C . SER A 1 293 ? 26.121 -1.007 -13.471 1.00 89.88 293 SER A C 1
ATOM 2380 O O . SER A 1 293 ? 25.295 -1.915 -13.571 1.00 89.88 293 SER A O 1
ATOM 2382 N N . ASP A 1 294 ? 26.098 0.048 -14.300 1.00 88.88 294 ASP A N 1
ATOM 2383 C CA . ASP A 1 294 ? 25.118 0.209 -15.395 1.00 88.88 294 ASP A CA 1
ATOM 2384 C C . ASP A 1 294 ? 25.069 -1.031 -16.325 1.00 88.88 294 ASP A C 1
ATOM 2386 O O . ASP A 1 294 ? 24.007 -1.370 -16.852 1.00 88.88 294 ASP A O 1
ATOM 2390 N N . SER A 1 295 ? 26.201 -1.717 -16.545 1.00 90.56 295 SER A N 1
ATOM 2391 C CA . SER A 1 295 ? 26.252 -2.961 -17.330 1.00 90.56 295 SER A CA 1
ATOM 2392 C C . SER A 1 295 ? 25.598 -4.138 -16.613 1.00 90.56 295 SER A C 1
ATOM 2394 O O . SER A 1 295 ? 24.826 -4.859 -17.236 1.00 90.56 295 SER A O 1
ATOM 2396 N N . GLU A 1 296 ? 25.848 -4.307 -15.314 1.00 90.94 296 GLU A N 1
ATOM 2397 C CA . GLU A 1 296 ? 25.239 -5.387 -14.531 1.00 90.94 296 GLU A CA 1
ATOM 2398 C C . GLU A 1 296 ? 23.728 -5.196 -14.428 1.00 90.94 296 GLU A C 1
ATOM 2400 O O . GLU A 1 296 ? 22.983 -6.138 -14.662 1.00 90.94 296 GLU A O 1
ATOM 2405 N N . ILE A 1 297 ? 23.257 -3.967 -14.192 1.00 89.62 297 ILE A N 1
ATOM 2406 C CA . ILE A 1 297 ? 21.822 -3.638 -14.194 1.00 89.62 297 ILE A CA 1
ATOM 2407 C C . ILE A 1 297 ? 21.164 -4.065 -15.513 1.00 89.62 297 ILE A C 1
ATOM 2409 O O . ILE A 1 297 ? 20.087 -4.660 -15.504 1.00 89.62 297 ILE A O 1
ATOM 2413 N N . ARG A 1 298 ? 21.815 -3.802 -16.653 1.00 89.56 298 ARG A N 1
ATOM 2414 C CA . ARG A 1 298 ? 21.320 -4.208 -17.979 1.00 89.56 298 ARG A CA 1
ATOM 2415 C C . ARG A 1 298 ? 21.286 -5.716 -18.158 1.00 89.56 298 ARG A C 1
ATOM 2417 O O . ARG A 1 298 ? 20.312 -6.232 -18.701 1.00 89.56 298 ARG A O 1
ATOM 2424 N N . ASP A 1 299 ? 22.330 -6.410 -17.728 1.00 92.12 299 ASP A N 1
ATOM 2425 C CA . ASP A 1 299 ? 22.396 -7.866 -17.828 1.00 92.12 299 ASP A CA 1
ATOM 2426 C C . ASP A 1 299 ? 21.313 -8.518 -16.961 1.00 92.12 299 ASP A C 1
ATOM 2428 O O . ASP A 1 299 ? 20.576 -9.375 -17.446 1.00 92.12 299 ASP A O 1
ATOM 2432 N N . ILE A 1 300 ? 21.138 -8.040 -15.725 1.00 91.81 300 ILE A N 1
ATOM 2433 C CA . ILE A 1 300 ? 20.076 -8.484 -14.814 1.00 91.81 300 ILE A CA 1
ATOM 2434 C C . ILE A 1 300 ? 18.701 -8.242 -15.443 1.00 91.81 300 ILE A C 1
ATOM 2436 O O . ILE A 1 300 ? 17.905 -9.173 -15.556 1.00 91.81 300 ILE A O 1
ATOM 2440 N N . TYR A 1 301 ? 18.440 -7.019 -15.914 1.00 91.06 301 TYR A N 1
ATOM 2441 C CA . TYR A 1 301 ? 17.194 -6.671 -16.593 1.00 91.06 301 TYR A CA 1
ATOM 2442 C C . TYR A 1 301 ? 16.900 -7.614 -17.772 1.00 91.06 301 TYR A C 1
ATOM 2444 O O . TYR A 1 301 ? 15.802 -8.159 -17.868 1.00 91.06 301 TYR A O 1
ATOM 2452 N N . ASN A 1 302 ? 17.885 -7.874 -18.638 1.00 92.38 302 ASN A N 1
ATOM 2453 C CA . ASN A 1 302 ? 17.713 -8.753 -19.795 1.00 92.38 302 ASN A CA 1
ATOM 2454 C C . ASN A 1 302 ? 17.403 -10.206 -19.397 1.00 92.38 302 ASN A C 1
ATOM 2456 O O . ASN A 1 302 ? 16.655 -10.885 -20.102 1.00 92.38 302 ASN A O 1
ATOM 2460 N N . GLU A 1 303 ? 17.958 -10.703 -18.290 1.00 94.94 303 GLU A N 1
ATOM 2461 C CA . GLU A 1 303 ? 17.634 -12.038 -17.779 1.00 94.94 303 GLU A CA 1
ATOM 2462 C C . GLU A 1 303 ? 16.202 -12.116 -17.236 1.00 94.94 303 GLU A C 1
ATOM 2464 O O . GLU A 1 303 ? 15.491 -13.079 -17.535 1.00 94.94 303 GLU A O 1
ATOM 2469 N N . PHE A 1 304 ? 15.743 -11.093 -16.510 1.00 94.25 304 PHE A N 1
ATOM 2470 C CA . PHE A 1 304 ? 14.345 -11.002 -16.076 1.00 94.25 304 PHE A CA 1
ATOM 2471 C C . PHE A 1 304 ? 13.397 -10.880 -17.276 1.00 94.25 304 PHE A C 1
ATOM 2473 O O . PHE A 1 304 ? 12.385 -11.578 -17.329 1.00 94.25 304 PHE A O 1
ATOM 2480 N N . LEU A 1 305 ? 13.748 -10.069 -18.279 1.00 93.44 305 LEU A N 1
ATOM 2481 C CA . LEU A 1 305 ? 12.952 -9.883 -19.492 1.00 93.44 305 LEU A CA 1
ATOM 2482 C C . LEU A 1 305 ? 12.728 -11.202 -20.243 1.00 93.44 305 LEU A C 1
ATOM 2484 O O . LEU A 1 305 ? 11.612 -11.466 -20.686 1.00 93.44 305 LEU A O 1
ATOM 2488 N N . LYS A 1 306 ? 13.754 -12.057 -20.353 1.00 94.69 306 LYS A N 1
ATOM 2489 C CA . LYS A 1 306 ? 13.614 -13.391 -20.966 1.00 94.69 306 LYS A CA 1
ATOM 2490 C C . LYS A 1 306 ? 12.548 -14.224 -20.255 1.00 94.69 306 LYS A C 1
ATOM 2492 O O . LYS A 1 306 ? 11.671 -14.771 -20.913 1.00 94.69 306 LYS A O 1
ATOM 2497 N N . VAL A 1 307 ? 12.585 -14.259 -18.919 1.00 96.06 307 VAL A N 1
ATOM 2498 C CA . VAL A 1 307 ? 11.578 -14.974 -18.119 1.00 96.06 307 VAL A CA 1
ATOM 2499 C C . VAL A 1 307 ? 10.189 -14.370 -18.332 1.00 96.06 307 VAL A C 1
ATOM 2501 O O . VAL A 1 307 ? 9.234 -15.116 -18.511 1.00 96.06 307 VAL A O 1
ATOM 2504 N N . SER A 1 308 ? 10.066 -13.040 -18.382 1.00 94.38 308 SER A N 1
ATOM 2505 C CA . SER A 1 308 ? 8.792 -12.356 -18.645 1.00 94.38 308 SER A CA 1
ATOM 2506 C C . SER A 1 308 ? 8.205 -12.682 -20.022 1.00 94.38 308 SER A C 1
ATOM 2508 O O . SER A 1 308 ? 6.994 -12.868 -20.137 1.00 94.38 308 SER A O 1
ATOM 2510 N N . ILE A 1 309 ? 9.040 -12.772 -21.064 1.00 93.06 309 ILE A N 1
ATOM 2511 C CA . ILE A 1 309 ? 8.611 -13.144 -22.422 1.00 93.06 309 ILE A CA 1
ATOM 2512 C C . ILE A 1 309 ? 8.108 -14.592 -22.441 1.00 93.06 309 ILE A C 1
ATOM 2514 O O . ILE A 1 309 ? 6.979 -14.832 -22.870 1.00 93.06 309 ILE A O 1
ATOM 2518 N N . ASP A 1 310 ? 8.894 -15.531 -21.907 1.00 93.81 310 ASP A N 1
ATOM 2519 C CA . ASP A 1 310 ? 8.504 -16.944 -21.818 1.00 93.81 310 ASP A CA 1
ATOM 2520 C C . ASP A 1 310 ? 7.211 -17.112 -21.000 1.00 93.81 310 ASP A C 1
ATOM 2522 O O . ASP A 1 310 ? 6.308 -17.875 -21.357 1.00 93.81 310 ASP A O 1
ATOM 2526 N N . TYR A 1 311 ? 7.098 -16.357 -19.905 1.00 95.12 311 TYR A N 1
ATOM 2527 C CA . TYR A 1 311 ? 5.932 -16.372 -19.037 1.00 95.12 311 TYR A CA 1
ATOM 2528 C C . TYR A 1 311 ? 4.679 -15.886 -19.764 1.00 95.12 311 TYR A C 1
ATOM 2530 O O . TYR A 1 311 ? 3.666 -16.591 -19.767 1.00 95.12 311 TYR A O 1
ATOM 2538 N N . LYS A 1 312 ? 4.752 -14.728 -20.428 1.00 91.88 312 LYS A N 1
ATOM 2539 C CA . LYS A 1 312 ? 3.659 -14.173 -21.234 1.00 91.88 312 LYS A CA 1
ATOM 2540 C C . LYS A 1 312 ? 3.136 -15.189 -22.249 1.00 91.88 312 LYS A C 1
ATOM 2542 O O . LYS A 1 312 ? 1.924 -15.354 -22.359 1.00 91.88 312 LYS A O 1
ATOM 2547 N N . ASP A 1 313 ? 4.025 -15.880 -22.956 1.00 89.94 313 ASP A N 1
ATOM 2548 C CA . ASP A 1 313 ? 3.637 -16.855 -23.980 1.00 89.94 313 ASP A CA 1
ATOM 2549 C C . ASP A 1 313 ? 2.993 -18.119 -23.381 1.00 89.94 313 ASP A C 1
ATOM 2551 O O . ASP A 1 313 ? 2.191 -18.792 -24.033 1.00 89.94 313 ASP A O 1
ATOM 2555 N N . SER A 1 314 ? 3.295 -18.429 -22.116 1.00 89.56 314 SER A N 1
ATOM 2556 C CA . SER A 1 314 ? 2.666 -19.531 -21.380 1.00 89.56 314 SER A CA 1
ATOM 2557 C C . SER A 1 314 ? 1.267 -19.194 -20.843 1.00 89.56 314 SER A C 1
ATOM 2559 O O . SER A 1 314 ? 0.464 -20.101 -20.592 1.00 89.56 314 SER A O 1
ATOM 2561 N N . LEU A 1 315 ? 0.960 -17.904 -20.659 1.00 87.19 315 LEU A N 1
ATOM 2562 C CA . LEU A 1 315 ? -0.304 -17.459 -20.089 1.00 87.19 315 LEU A CA 1
ATOM 2563 C C . LEU A 1 315 ? -1.461 -17.726 -21.055 1.00 87.19 315 LEU A C 1
ATOM 2565 O O . LEU A 1 315 ? -1.503 -17.253 -22.188 1.00 87.19 315 LEU A O 1
ATOM 2569 N N . LYS A 1 316 ? -2.480 -18.439 -20.570 1.00 71.88 316 LYS A N 1
ATOM 2570 C CA . LYS A 1 316 ? -3.716 -18.719 -21.319 1.00 71.88 316 LYS A CA 1
ATOM 2571 C C . LYS A 1 316 ? -4.743 -17.601 -21.146 1.00 71.88 316 LYS A C 1
ATOM 2573 O O . LYS A 1 316 ? -5.933 -17.869 -20.960 1.00 71.88 316 LYS A O 1
ATOM 2578 N N . LEU A 1 317 ? -4.291 -16.351 -21.202 1.00 60.66 317 LEU A N 1
ATOM 2579 C CA . LEU A 1 317 ? -5.174 -15.200 -21.077 1.00 60.66 317 LEU A CA 1
ATOM 2580 C C . LEU A 1 317 ? -6.070 -15.132 -22.317 1.00 60.66 317 LEU A C 1
ATOM 2582 O O . LEU A 1 317 ? -5.613 -14.912 -23.438 1.00 60.66 317 LEU A O 1
ATOM 2586 N N . LYS A 1 318 ? -7.376 -15.343 -22.126 1.00 51.75 318 LYS A N 1
ATOM 2587 C CA . LYS A 1 318 ? -8.363 -15.031 -23.160 1.00 51.75 318 LYS A CA 1
ATOM 2588 C C . LYS A 1 318 ? -8.434 -13.513 -23.254 1.00 51.75 318 LYS A C 1
ATOM 2590 O O . LYS A 1 318 ? -9.038 -12.887 -22.392 1.00 51.7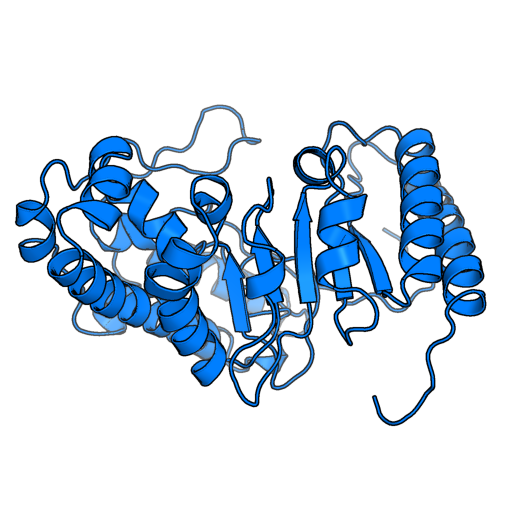5 318 LYS A O 1
ATOM 2595 N N . ALA A 1 319 ? -7.810 -12.943 -24.280 1.00 41.34 319 ALA A N 1
ATOM 2596 C CA . ALA A 1 319 ? -7.930 -11.529 -24.607 1.00 41.34 319 ALA A CA 1
ATOM 2597 C C . ALA A 1 319 ? -9.394 -11.203 -24.948 1.00 41.34 319 ALA A C 1
ATOM 2599 O O . ALA A 1 319 ? -9.810 -11.307 -26.095 1.00 41.34 319 ALA A O 1
ATOM 2600 N N . ASN A 1 320 ? -10.185 -10.861 -23.936 1.00 37.59 320 ASN A N 1
ATOM 2601 C CA . ASN A 1 320 ? -11.506 -10.273 -24.083 1.00 37.59 320 ASN A CA 1
ATOM 2602 C C . ASN A 1 320 ? -11.541 -9.035 -23.176 1.00 37.59 320 ASN A C 1
ATOM 2604 O O . ASN A 1 320 ? -11.932 -9.135 -22.021 1.00 37.59 320 ASN A O 1
ATOM 2608 N N . ASN A 1 321 ? -11.142 -7.891 -23.741 1.00 35.44 321 ASN A N 1
ATOM 2609 C CA . ASN A 1 321 ? -11.301 -6.529 -23.208 1.00 35.44 321 ASN A CA 1
ATOM 2610 C C . ASN A 1 321 ? -10.484 -6.162 -21.948 1.00 35.44 321 ASN A C 1
ATOM 2612 O O . ASN A 1 321 ? -11.066 -5.974 -20.880 1.00 35.44 321 ASN A O 1
ATOM 2616 N N . LEU A 1 322 ? -9.167 -5.969 -22.103 1.00 35.06 322 LEU A N 1
ATOM 2617 C CA . LEU A 1 322 ? -8.439 -4.964 -21.310 1.00 35.06 322 LEU A CA 1
ATOM 2618 C C . LEU A 1 322 ? -8.519 -3.614 -22.022 1.00 35.06 322 LEU A C 1
ATOM 2620 O O . LEU A 1 322 ? -8.342 -3.621 -23.265 1.00 35.06 322 LEU A O 1
#

Secondary structure (DSSP, 8-state):
-PPPSS----EE-----S-HHHHHTTPPEE--SSTTSPPEESS-SB-SGGGGGG----SSHHHHTTSTTHHHHHHHHHHHHHHHTT-SEE-------HHHHHHHHB-HHHHHHHHHH-HHHHHHHHHHHHHHHHHHHHHHHHHHS-GGGBS-SSS--S---TT---EEE-GGGGGS-HHHIIIIIHHHHHHHHHHH-S-EEE--S--TTGGGSSEETTEE-SEEEEEHHHHGGGHHHHHHHTTT-S-EEEEE--GGG--HHHHHHHHHHHHHHHHHHT-EEEEE----TTTS-HHHHHHHHHHHHHHHHHHHHH-----S--

Foldseek 3Di:
DDDFPDPDAFEAELEPFQQLLLQQQPFDWDDDPDPPDGIATPDAQAEALVVLVVGDQDPDLVSSCPTGCNVVQLVSLVVVCVVCVLVHAYAHYHHAALQVNVVRNYPVVNSVVCLPVVVVSLVVSSVSSLVSVLSSLVSVCVSSPHLQSYLASYRDPHRWHQQARFEHEDQVQQVDAQVSCVRRPLVSSVVRCVRRHQEEYEYQDDCNNLLPGFDDDPGGYAEYEYECVHHVVVVLVNLLSQQPHNHEYEYEDDPVVPVLVSVLVVLLVVLVSCLVRLYHYHYDYDDDCVVDPPVRVNVSVVSSVVSVVVSVVSRPDPPDDD

Radius of gyration: 19.96 Å; chains: 1; bounding box: 47×46×52 Å